Protein AF-A0A937SXM8-F1 (afdb_monomer_lite)

Structure (mmCIF, N/CA/C/O backbone):
data_AF-A0A937SXM8-F1
#
_entry.id   AF-A0A937SXM8-F1
#
loop_
_atom_site.group_PDB
_atom_site.id
_atom_site.type_symbol
_atom_site.label_atom_id
_atom_site.label_alt_id
_atom_site.label_comp_id
_atom_site.label_asym_id
_atom_site.label_entity_id
_atom_site.label_seq_id
_atom_site.pdbx_PDB_ins_code
_atom_site.Cartn_x
_atom_site.Cartn_y
_atom_site.Cartn_z
_atom_site.occupancy
_atom_site.B_iso_or_equiv
_atom_site.auth_seq_id
_atom_site.auth_comp_id
_atom_site.auth_asym_id
_atom_site.auth_atom_id
_atom_site.pdbx_PDB_model_num
ATOM 1 N N . MET A 1 1 ? 7.998 15.686 -16.021 1.00 84.12 1 MET A N 1
ATOM 2 C CA . MET A 1 1 ? 6.986 15.269 -15.029 1.00 84.12 1 MET A CA 1
ATOM 3 C C . MET A 1 1 ? 7.685 14.968 -13.714 1.00 84.12 1 MET A C 1
ATOM 5 O O . MET A 1 1 ? 8.787 14.431 -13.765 1.00 84.12 1 MET A O 1
ATOM 9 N N . ASP A 1 2 ? 7.098 15.330 -12.577 1.00 87.56 2 ASP A N 1
ATOM 10 C CA . ASP A 1 2 ? 7.582 14.930 -11.247 1.00 87.56 2 ASP A CA 1
ATOM 11 C C . ASP A 1 2 ? 6.622 13.916 -10.599 1.00 87.56 2 ASP A C 1
ATOM 13 O O . ASP A 1 2 ? 5.558 13.620 -11.146 1.00 87.56 2 ASP A O 1
ATOM 17 N N . TRP A 1 3 ? 7.042 13.342 -9.470 1.00 88.56 3 TRP A N 1
ATOM 18 C CA . TRP A 1 3 ? 6.321 12.278 -8.764 1.00 88.56 3 TRP A CA 1
ATOM 19 C C . TRP A 1 3 ? 4.944 12.725 -8.257 1.00 88.56 3 TRP A C 1
ATOM 21 O O . TRP A 1 3 ? 3.963 12.008 -8.426 1.00 88.56 3 TRP A O 1
ATOM 31 N N . GLU A 1 4 ? 4.848 13.932 -7.701 1.00 85.56 4 GLU A N 1
ATOM 32 C CA . GLU A 1 4 ? 3.587 14.468 -7.173 1.00 85.56 4 GLU A CA 1
ATOM 33 C C . GLU A 1 4 ? 2.558 14.689 -8.290 1.00 85.56 4 GLU A C 1
ATOM 35 O O . GLU A 1 4 ? 1.386 14.331 -8.156 1.00 85.56 4 GLU A O 1
ATOM 40 N N . ASN A 1 5 ? 2.999 15.224 -9.431 1.00 85.38 5 ASN A N 1
ATOM 41 C CA . ASN A 1 5 ? 2.144 15.399 -10.600 1.00 85.38 5 ASN A CA 1
ATOM 42 C C . ASN A 1 5 ? 1.745 14.058 -11.232 1.00 85.38 5 ASN A C 1
ATOM 44 O O . ASN A 1 5 ? 0.637 13.952 -11.752 1.00 85.38 5 ASN A O 1
ATOM 48 N N . TYR A 1 6 ? 2.613 13.041 -11.183 1.00 85.62 6 TYR A N 1
ATOM 49 C CA . TYR A 1 6 ? 2.287 11.684 -11.639 1.00 85.62 6 TYR A CA 1
ATOM 50 C C . TYR A 1 6 ? 1.175 11.049 -10.791 1.00 85.62 6 TYR A C 1
ATOM 52 O O . TYR A 1 6 ? 0.227 10.495 -11.342 1.00 85.62 6 TYR A O 1
ATOM 60 N N . LEU A 1 7 ? 1.253 11.187 -9.463 1.00 83.31 7 LEU A N 1
ATOM 61 C CA . LEU A 1 7 ? 0.261 10.640 -8.532 1.00 83.31 7 LEU A CA 1
ATOM 62 C C . LEU A 1 7 ? -1.044 11.444 -8.468 1.00 83.31 7 LEU A C 1
ATOM 64 O O . LEU A 1 7 ? -1.992 11.024 -7.806 1.00 83.31 7 LEU A O 1
ATOM 68 N N . THR A 1 8 ? -1.117 12.604 -9.124 1.00 79.62 8 THR A N 1
ATOM 69 C CA . THR A 1 8 ? -2.333 13.421 -9.131 1.00 79.62 8 THR A CA 1
ATOM 70 C C . THR A 1 8 ? -3.383 12.775 -10.046 1.00 79.62 8 THR A C 1
ATOM 72 O O . THR A 1 8 ? -3.175 12.694 -11.260 1.00 79.62 8 THR A O 1
ATOM 75 N N . PRO A 1 9 ? -4.538 12.330 -9.521 1.00 68.69 9 PRO A N 1
ATOM 76 C CA . PRO A 1 9 ? -5.530 11.631 -10.328 1.00 68.69 9 PRO A CA 1
ATOM 77 C C . PRO A 1 9 ? -6.158 12.555 -11.374 1.00 68.69 9 PRO A C 1
ATOM 79 O O . PRO A 1 9 ? -6.758 13.584 -11.064 1.00 68.69 9 PRO A O 1
ATOM 82 N N . ILE A 1 10 ? -6.078 12.153 -12.643 1.00 56.91 10 ILE A N 1
ATOM 83 C CA . ILE A 1 10 ? -6.637 12.913 -13.764 1.00 56.91 10 ILE A CA 1
ATOM 84 C C . ILE A 1 10 ? -8.068 12.428 -14.054 1.00 56.91 10 ILE A C 1
ATOM 86 O O . ILE A 1 10 ? -8.290 11.414 -14.716 1.00 56.91 10 ILE A O 1
ATOM 90 N N . GLY A 1 11 ? -9.061 13.183 -13.577 1.00 52.72 11 GLY A N 1
ATOM 91 C CA . GLY A 1 11 ? -10.378 13.303 -14.222 1.00 52.72 11 GLY A CA 1
ATOM 92 C C . GLY A 1 11 ? -11.313 12.083 -14.252 1.00 52.72 11 GLY A C 1
ATOM 93 O O . GLY A 1 11 ? -12.202 12.051 -15.100 1.00 52.72 11 GLY A O 1
ATOM 94 N N . LYS A 1 12 ? -11.170 11.085 -13.366 1.00 57.28 12 LYS A N 1
ATOM 95 C CA . LYS A 1 12 ? -12.056 9.893 -13.345 1.00 57.28 12 LYS A CA 1
ATOM 96 C C . LYS A 1 12 ? -12.538 9.453 -11.959 1.00 57.28 12 LYS A C 1
ATOM 98 O O . LYS A 1 12 ? -12.961 8.310 -11.803 1.00 57.28 12 LYS A O 1
ATOM 103 N N . PHE A 1 13 ? -12.533 10.358 -10.979 1.00 61.31 13 PHE A N 1
ATOM 104 C CA . PHE A 1 13 ? -12.939 10.078 -9.594 1.00 61.31 13 PHE A CA 1
ATOM 105 C C . PHE A 1 13 ? -14.253 9.275 -9.512 1.00 61.31 13 PHE A C 1
ATOM 107 O O . PHE A 1 13 ? -14.316 8.214 -8.896 1.00 61.31 13 PHE A O 1
ATOM 114 N N . GLU A 1 14 ? -15.312 9.754 -10.171 1.00 57.88 14 GLU A N 1
ATOM 115 C CA . GLU A 1 14 ? -16.652 9.153 -10.067 1.00 57.88 14 GLU A CA 1
ATOM 116 C C . GLU A 1 14 ? -16.773 7.815 -10.792 1.00 57.88 14 GLU A C 1
ATOM 118 O O . GLU A 1 14 ? -17.426 6.904 -10.283 1.00 57.88 14 GLU A O 1
ATOM 123 N N . ALA A 1 15 ? -16.106 7.665 -11.937 1.00 60.44 15 ALA A N 1
ATOM 124 C CA . ALA A 1 15 ? -16.103 6.415 -12.690 1.00 60.44 15 ALA A CA 1
ATOM 125 C C . ALA A 1 15 ? -15.340 5.314 -11.937 1.00 60.44 15 ALA A C 1
ATOM 127 O O . ALA A 1 15 ? -15.858 4.214 -11.773 1.00 60.44 15 ALA A O 1
ATOM 128 N N . CYS A 1 16 ? -14.144 5.612 -11.418 1.00 61.62 16 CYS A N 1
ATOM 129 C CA . CYS A 1 16 ? -13.368 4.644 -10.640 1.00 61.62 16 CYS A CA 1
ATOM 130 C C . CYS A 1 16 ? -14.085 4.250 -9.346 1.00 61.62 16 CYS A C 1
ATOM 132 O O . CYS A 1 16 ? -14.141 3.075 -8.997 1.00 61.62 16 CYS A O 1
ATOM 134 N N . ARG A 1 17 ? -14.692 5.212 -8.650 1.00 65.75 17 ARG A N 1
ATOM 135 C CA . ARG A 1 17 ? -15.403 4.939 -7.403 1.00 65.75 17 ARG A CA 1
ATOM 136 C C . ARG A 1 17 ? -16.666 4.099 -7.609 1.00 65.75 17 ARG A C 1
ATOM 138 O O . ARG A 1 17 ? -16.845 3.088 -6.936 1.00 65.75 17 ARG A O 1
ATOM 145 N N . SER A 1 18 ? -17.540 4.494 -8.535 1.00 63.44 18 SER A N 1
ATOM 146 C CA . SER A 1 18 ? -18.814 3.795 -8.769 1.00 63.44 18 SER A CA 1
ATOM 147 C C . SER A 1 18 ? -18.625 2.365 -9.282 1.00 63.44 18 SER A C 1
ATOM 149 O O . SER A 1 18 ? -19.341 1.468 -8.841 1.00 63.44 18 SER A O 1
ATOM 151 N N . ASN A 1 19 ? -17.621 2.138 -10.132 1.00 62.53 19 ASN A N 1
ATOM 152 C CA . ASN A 1 19 ? -17.336 0.818 -10.695 1.00 62.53 19 ASN A CA 1
ATOM 153 C C . ASN A 1 19 ? -16.730 -0.160 -9.680 1.00 62.53 19 ASN A C 1
ATOM 155 O O . ASN A 1 19 ? -16.867 -1.367 -9.853 1.00 62.53 19 ASN A O 1
ATOM 159 N N . CYS A 1 20 ? -16.077 0.345 -8.632 1.00 67.19 20 CYS A N 1
ATOM 160 C CA . CYS A 1 20 ? -15.347 -0.484 -7.674 1.00 67.19 20 CYS A CA 1
ATOM 161 C C . CYS A 1 20 ? -16.084 -0.678 -6.342 1.00 67.19 20 CYS A C 1
ATOM 163 O O . CYS A 1 20 ? -15.793 -1.621 -5.611 1.00 67.19 20 CYS A O 1
ATOM 165 N N . LEU A 1 21 ? -17.053 0.178 -6.004 1.00 68.69 21 LEU A N 1
ATOM 166 C CA . LEU A 1 21 ? -17.704 0.149 -4.692 1.00 68.69 21 LEU A CA 1
ATOM 167 C C . LEU A 1 21 ? -18.349 -1.210 -4.356 1.00 68.69 21 LEU A C 1
ATOM 169 O O . LEU A 1 21 ? -18.262 -1.668 -3.219 1.00 68.69 21 LEU A O 1
ATOM 173 N N . GLY A 1 22 ? -19.000 -1.853 -5.330 1.00 70.50 22 GLY A N 1
ATOM 174 C CA . GLY A 1 22 ? -19.601 -3.177 -5.132 1.00 70.50 22 GLY A CA 1
ATOM 175 C C . GLY A 1 22 ? -18.555 -4.271 -4.908 1.00 70.50 22 GLY A C 1
ATOM 176 O O . GLY A 1 22 ? -18.750 -5.148 -4.070 1.00 70.50 22 GLY A O 1
ATOM 177 N N . SER A 1 23 ? -17.429 -4.176 -5.612 1.00 77.06 23 SER A N 1
ATOM 178 C CA . SER A 1 23 ? -16.315 -5.124 -5.560 1.00 77.06 23 SER A CA 1
ATOM 179 C C . SER A 1 23 ? -15.635 -5.152 -4.193 1.00 77.06 23 SER A C 1
ATOM 181 O O . SER A 1 23 ? -15.278 -6.220 -3.713 1.00 77.06 23 SER A O 1
ATOM 183 N N . PHE A 1 24 ? -15.518 -3.994 -3.540 1.00 83.00 24 PHE A N 1
ATOM 184 C CA . PHE A 1 24 ? -14.852 -3.841 -2.241 1.00 83.00 24 PHE A CA 1
ATOM 185 C C . PHE A 1 24 ? -15.782 -3.995 -1.024 1.00 83.00 24 PHE A C 1
ATOM 187 O O . PHE A 1 24 ? -15.352 -3.882 0.128 1.00 83.00 24 PHE A O 1
ATOM 194 N N . PHE A 1 25 ? -17.073 -4.264 -1.250 1.00 83.81 25 PHE A N 1
ATOM 195 C CA . PHE A 1 25 ? -18.039 -4.467 -0.169 1.00 83.81 25 PHE A CA 1
ATOM 196 C C . PHE A 1 25 ? -17.663 -5.606 0.801 1.00 83.81 25 PHE A C 1
ATOM 198 O O . PHE A 1 25 ? -17.840 -5.414 2.009 1.00 83.81 25 PHE A O 1
ATOM 205 N N . PRO A 1 26 ? -17.135 -6.766 0.347 1.00 87.06 26 PRO A N 1
ATOM 206 C CA . PRO A 1 26 ? -16.677 -7.812 1.255 1.00 87.06 26 PRO A CA 1
ATOM 207 C C . PRO A 1 26 ? -15.620 -7.298 2.232 1.00 87.06 26 PRO A C 1
ATOM 209 O O . PRO A 1 26 ? -15.825 -7.427 3.436 1.00 87.06 26 PRO A O 1
ATOM 212 N N . GLN A 1 27 ? -14.565 -6.634 1.743 1.00 89.56 27 GLN A N 1
ATOM 213 C CA . GLN A 1 27 ? -13.478 -6.067 2.552 1.00 89.56 27 GLN A CA 1
ATOM 214 C C . GLN A 1 27 ? -14.023 -5.060 3.565 1.00 89.56 27 GLN A C 1
ATOM 216 O O . GLN A 1 27 ? -13.729 -5.170 4.756 1.00 89.56 27 GLN A O 1
ATOM 221 N N . ARG A 1 28 ? -14.918 -4.164 3.123 1.00 91.12 28 ARG A N 1
ATOM 222 C CA . ARG A 1 28 ? -15.608 -3.216 4.008 1.00 91.12 28 ARG A CA 1
ATOM 223 C C . ARG A 1 28 ? -16.314 -3.903 5.163 1.00 91.12 28 ARG A C 1
ATOM 225 O O . ARG A 1 28 ? -16.173 -3.490 6.311 1.00 91.12 28 ARG A O 1
ATOM 232 N N . LYS A 1 29 ? -17.056 -4.971 4.872 1.00 89.88 29 LYS A N 1
ATOM 233 C CA . LYS A 1 29 ? -17.768 -5.748 5.888 1.00 89.88 29 LYS A CA 1
ATOM 234 C C . LYS A 1 29 ? -16.806 -6.424 6.869 1.00 89.88 29 LYS A C 1
ATOM 236 O O . LYS A 1 29 ? -17.111 -6.491 8.055 1.00 89.88 29 LYS A O 1
ATOM 241 N N . LYS A 1 30 ? -15.653 -6.922 6.409 1.00 92.56 30 LYS A N 1
ATOM 242 C CA . LYS A 1 30 ? -14.656 -7.531 7.307 1.00 92.56 30 LYS A CA 1
ATOM 243 C C . LYS A 1 30 ? -14.036 -6.498 8.239 1.00 92.56 30 LYS A C 1
ATOM 245 O O . LYS A 1 30 ? -13.941 -6.758 9.432 1.00 92.56 30 LYS A O 1
ATOM 250 N N . ILE A 1 31 ? -13.659 -5.338 7.699 1.00 95.00 31 ILE A N 1
ATOM 251 C CA . ILE A 1 31 ? -13.100 -4.232 8.483 1.00 95.00 31 ILE A CA 1
ATOM 252 C C . ILE A 1 31 ? -14.130 -3.747 9.507 1.00 95.00 31 ILE A C 1
ATOM 254 O O . ILE A 1 31 ? -13.780 -3.558 10.667 1.00 95.00 31 ILE A O 1
ATOM 258 N N . HIS A 1 32 ? -15.401 -3.624 9.114 1.00 92.12 32 HIS A N 1
ATOM 259 C CA . HIS A 1 32 ? -16.500 -3.302 10.027 1.00 92.12 32 HIS A CA 1
ATOM 260 C C . HIS A 1 32 ? -16.613 -4.320 11.170 1.00 92.12 32 HIS A C 1
ATOM 262 O O . HIS A 1 32 ? -16.581 -3.940 12.334 1.00 92.12 32 HIS A O 1
ATOM 268 N N . ASN A 1 33 ? -16.678 -5.616 10.855 1.00 92.75 33 ASN A N 1
ATOM 269 C CA . ASN A 1 33 ? -16.778 -6.662 11.875 1.00 92.75 33 ASN A CA 1
ATOM 270 C C . ASN A 1 33 ? -15.577 -6.647 12.830 1.00 92.75 33 ASN A C 1
ATOM 272 O O . ASN A 1 33 ? -15.743 -6.778 14.039 1.00 92.75 33 ASN A O 1
ATOM 276 N N . LEU A 1 34 ? -14.366 -6.480 12.292 1.00 94.38 34 LEU A N 1
ATOM 277 C CA . LEU A 1 34 ? -13.155 -6.379 13.099 1.00 94.38 34 LEU A CA 1
ATOM 278 C C . LEU A 1 34 ? -13.212 -5.156 14.022 1.00 94.38 34 LEU A C 1
ATOM 280 O O . LEU A 1 34 ? -12.878 -5.251 15.199 1.00 94.38 34 LEU A O 1
ATOM 284 N N . PHE A 1 35 ? -13.685 -4.023 13.505 1.00 94.00 35 PHE A N 1
ATOM 285 C CA . PHE A 1 35 ? -13.887 -2.807 14.278 1.00 94.00 35 PHE A CA 1
ATOM 286 C C . PHE A 1 35 ? -14.902 -3.001 15.414 1.00 94.00 35 PHE A C 1
ATOM 288 O O . PHE A 1 35 ? -14.639 -2.567 16.531 1.00 94.00 35 PHE A O 1
ATOM 295 N N . GLU A 1 36 ? -16.022 -3.692 15.175 1.00 93.19 36 GLU A N 1
ATOM 296 C CA . GLU A 1 36 ? -17.001 -4.002 16.228 1.00 93.19 36 GLU A CA 1
ATOM 297 C C . GLU A 1 36 ? -16.405 -4.894 17.328 1.00 93.19 36 GLU A C 1
ATOM 299 O O . GLU A 1 36 ? -16.623 -4.639 18.513 1.00 93.19 36 GLU A O 1
ATOM 304 N N . ILE A 1 37 ? -15.625 -5.911 16.947 1.00 93.38 37 ILE A N 1
ATOM 305 C CA . ILE A 1 37 ? -14.999 -6.855 17.886 1.00 93.38 37 ILE A CA 1
ATOM 306 C C . ILE A 1 37 ? -13.948 -6.157 18.751 1.00 93.38 37 ILE A C 1
ATOM 308 O O . ILE A 1 37 ? -13.930 -6.338 19.968 1.00 93.38 37 ILE A O 1
ATOM 312 N N . LEU A 1 38 ? -13.075 -5.362 18.130 1.00 94.31 38 LEU A N 1
ATOM 313 C CA . LEU A 1 38 ? -11.943 -4.734 18.811 1.00 94.31 38 LEU A CA 1
ATOM 314 C C . LEU A 1 38 ? -12.317 -3.428 19.518 1.00 94.31 38 LEU A C 1
ATOM 316 O O . LEU A 1 38 ? -11.654 -3.049 20.479 1.00 94.31 38 LEU A O 1
ATOM 320 N N . SER A 1 39 ? -13.361 -2.737 19.048 1.00 92.50 39 SER A N 1
ATOM 321 C CA . SER A 1 39 ? -13.762 -1.405 19.522 1.00 92.50 39 SER A CA 1
ATOM 322 C C . SER A 1 39 ? -12.576 -0.422 19.650 1.00 92.50 39 SER A C 1
ATOM 324 O O . SER A 1 39 ? -12.374 0.158 20.724 1.00 92.50 39 SER A O 1
ATOM 326 N N . PRO A 1 40 ? -11.761 -0.245 18.589 1.00 95.00 40 PRO A N 1
ATOM 327 C CA . PRO A 1 40 ? -10.528 0.533 18.664 1.00 95.00 40 PRO A CA 1
ATOM 328 C C . PRO A 1 40 ? -10.822 2.023 18.868 1.00 95.00 40 PRO A C 1
ATOM 330 O O . PRO A 1 40 ? -11.808 2.558 18.353 1.00 95.00 40 PRO A O 1
ATOM 333 N N . ARG A 1 41 ? -9.942 2.717 19.596 1.00 88.75 41 ARG A N 1
ATOM 334 C CA . ARG A 1 41 ? -10.037 4.168 19.825 1.00 88.75 41 ARG A CA 1
ATOM 335 C C . ARG A 1 41 ? -9.273 4.969 18.783 1.00 88.75 41 ARG A C 1
ATOM 337 O O . ARG A 1 41 ? -9.598 6.134 18.568 1.00 88.75 41 ARG A O 1
ATOM 344 N N . SER A 1 42 ? -8.284 4.365 18.137 1.00 93.69 42 SER A N 1
ATOM 345 C CA . SER A 1 42 ? -7.509 4.966 17.053 1.00 93.69 42 SER A CA 1
ATOM 346 C C . SER A 1 42 ? -7.428 4.029 15.848 1.00 93.69 42 SER A C 1
ATOM 348 O O . SER A 1 42 ? -7.176 2.830 15.983 1.00 93.69 42 SER A O 1
ATOM 350 N N . VAL A 1 43 ? -7.658 4.582 14.654 1.00 97.06 43 VAL A N 1
ATOM 351 C CA . VAL A 1 43 ? -7.667 3.842 13.389 1.00 97.06 43 VAL A CA 1
ATOM 352 C C . VAL A 1 43 ? -6.793 4.542 12.353 1.00 97.06 43 VAL A C 1
ATOM 354 O O . VAL A 1 43 ? -6.978 5.726 12.071 1.00 97.06 43 VAL A O 1
ATOM 357 N N . LEU A 1 44 ? -5.875 3.800 11.739 1.00 97.44 44 LEU A N 1
ATOM 358 C CA . LEU A 1 44 ? -5.050 4.255 10.617 1.00 97.44 44 LEU A CA 1
ATOM 359 C C . LEU A 1 44 ? -5.427 3.473 9.357 1.00 97.44 44 LEU A C 1
ATOM 361 O O . LEU A 1 44 ? -5.323 2.251 9.328 1.00 97.44 44 LEU A O 1
ATOM 365 N N . CYS A 1 45 ? -5.855 4.163 8.304 1.00 97.25 45 CYS A N 1
ATOM 366 C CA . CYS A 1 45 ? -6.204 3.551 7.022 1.00 97.25 45 CYS A CA 1
ATOM 367 C C . CYS A 1 45 ? -5.101 3.833 6.004 1.00 9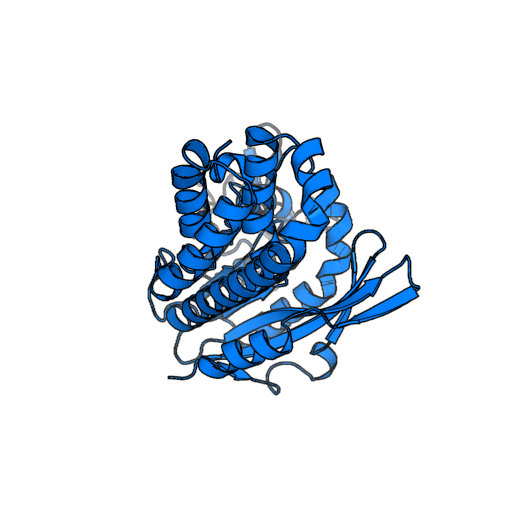7.25 45 CYS A C 1
ATOM 369 O O . CYS A 1 45 ? -5.022 4.942 5.474 1.00 97.25 45 CYS A O 1
ATOM 371 N N . MET A 1 46 ? -4.246 2.845 5.746 1.00 96.12 46 MET A N 1
ATOM 372 C CA . MET A 1 46 ? -3.171 2.940 4.764 1.00 96.12 46 MET A CA 1
ATOM 373 C C . MET A 1 46 ? -3.671 2.532 3.375 1.00 96.12 46 MET A C 1
ATOM 375 O O . MET A 1 46 ? -4.132 1.406 3.189 1.00 96.12 46 MET A O 1
ATOM 379 N N . GLY A 1 47 ? -3.555 3.437 2.400 1.00 91.38 47 GLY A N 1
ATOM 380 C CA . GLY A 1 47 ? -4.157 3.252 1.075 1.00 91.38 47 GLY A CA 1
ATOM 381 C C . GLY A 1 47 ? -5.654 3.553 1.092 1.00 91.38 47 GLY A C 1
ATOM 382 O O . GLY A 1 47 ? -6.456 2.798 0.554 1.00 91.38 47 GLY A O 1
ATOM 383 N N . SER A 1 48 ? -6.037 4.630 1.782 1.00 89.19 48 SER A N 1
ATOM 384 C CA . SER A 1 48 ? -7.439 4.990 2.018 1.00 89.19 48 SER A CA 1
ATOM 385 C C . SER A 1 48 ? -8.217 5.326 0.739 1.00 89.19 48 SER A C 1
ATOM 387 O O . SER A 1 48 ? -9.427 5.089 0.689 1.00 89.19 48 SER A O 1
ATOM 389 N N . GLY A 1 49 ? -7.545 5.830 -0.299 1.00 87.88 49 GLY A N 1
ATOM 390 C CA . GLY A 1 49 ? -8.076 6.047 -1.637 1.00 87.88 49 GLY A CA 1
ATOM 391 C C . GLY A 1 49 ? -9.477 6.647 -1.648 1.00 87.88 49 GLY A C 1
ATOM 392 O O . GLY A 1 49 ? -9.796 7.609 -0.954 1.00 87.88 49 GLY A O 1
ATOM 393 N N . TYR A 1 50 ? -10.360 6.041 -2.438 1.00 84.94 50 TYR A N 1
ATOM 394 C CA . TYR A 1 50 ? -11.753 6.475 -2.565 1.00 84.94 50 TYR A CA 1
ATOM 395 C C . TYR A 1 50 ? -12.670 5.991 -1.424 1.00 84.94 50 TYR A C 1
ATOM 397 O O . TYR A 1 50 ? -13.888 6.100 -1.556 1.00 84.94 50 TYR A O 1
ATOM 405 N N . LEU A 1 51 ? -12.116 5.431 -0.339 1.00 85.44 51 LEU A N 1
ATOM 406 C CA . LEU A 1 51 ? -12.837 4.895 0.828 1.00 85.44 51 LEU A CA 1
ATOM 407 C C . LEU A 1 51 ? -13.831 3.756 0.511 1.00 85.44 51 LEU A C 1
ATOM 409 O O . LEU A 1 51 ? -14.769 3.504 1.273 1.00 85.44 51 LEU A O 1
ATOM 413 N N . ASN A 1 52 ? -13.646 3.050 -0.612 1.00 83.50 52 ASN A N 1
ATOM 414 C CA . ASN A 1 52 ? -14.579 2.014 -1.081 1.00 83.50 52 ASN A CA 1
ATOM 415 C C . ASN A 1 52 ? -14.708 0.844 -0.088 1.00 83.50 52 ASN A C 1
ATOM 417 O O . ASN A 1 52 ? -15.812 0.371 0.191 1.00 83.50 52 ASN A O 1
ATOM 421 N N . ASP A 1 53 ? -13.586 0.415 0.473 1.00 88.12 53 ASP A N 1
ATOM 422 C CA . ASP A 1 53 ? -13.447 -0.636 1.480 1.00 88.12 53 ASP A CA 1
ATOM 423 C C . ASP A 1 53 ? -13.392 -0.104 2.918 1.00 88.12 53 ASP A C 1
ATOM 425 O O . ASP A 1 53 ? -13.518 -0.888 3.849 1.00 88.12 53 ASP A O 1
ATOM 429 N N . ILE A 1 54 ? -13.261 1.205 3.140 1.00 91.00 54 ILE A N 1
ATOM 430 C CA . ILE A 1 54 ? -13.138 1.777 4.489 1.00 91.00 54 ILE A CA 1
ATOM 431 C C . ILE A 1 54 ? -14.517 2.142 5.067 1.00 91.00 54 ILE A C 1
ATOM 433 O O . ILE A 1 54 ? -15.147 3.078 4.560 1.00 91.00 54 ILE A O 1
ATOM 437 N N . PRO A 1 55 ? -14.999 1.477 6.140 1.00 89.25 55 PRO A N 1
ATOM 438 C CA . PRO A 1 55 ? -16.258 1.797 6.822 1.00 89.25 55 PRO A CA 1
ATOM 439 C C . PRO A 1 55 ? -16.129 3.051 7.705 1.00 89.25 55 PRO A C 1
ATOM 441 O O . PRO A 1 55 ? -16.313 3.020 8.920 1.00 89.25 55 PRO A O 1
ATOM 444 N N . ILE A 1 56 ? -15.780 4.177 7.082 1.00 84.81 56 ILE A N 1
ATOM 445 C CA . ILE A 1 56 ? -15.462 5.442 7.753 1.00 84.81 56 ILE A CA 1
ATOM 446 C C . ILE A 1 56 ? -16.601 5.942 8.658 1.00 84.81 56 ILE A C 1
ATOM 448 O O . ILE A 1 56 ? -16.353 6.497 9.725 1.00 84.81 56 ILE A O 1
ATOM 452 N N . GLU A 1 57 ? -17.852 5.699 8.272 1.00 77.06 57 GLU A N 1
ATOM 453 C CA . GLU A 1 57 ? -19.052 6.025 9.040 1.00 77.06 57 GLU A CA 1
ATOM 454 C C . GLU A 1 57 ? -19.087 5.342 10.408 1.00 77.06 57 GLU A C 1
ATOM 456 O O . GLU A 1 57 ? -19.532 5.952 11.383 1.00 77.06 57 GLU A O 1
ATOM 461 N N . ASP A 1 58 ? -18.595 4.108 10.500 1.00 80.31 58 ASP A N 1
ATOM 462 C CA . ASP A 1 58 ? -18.609 3.340 11.741 1.00 80.31 58 ASP A CA 1
ATOM 463 C C . ASP A 1 58 ? -17.531 3.846 12.694 1.00 80.31 58 ASP A C 1
ATOM 465 O O . ASP A 1 58 ? -17.789 4.018 13.888 1.00 80.31 58 ASP A O 1
ATOM 469 N N . PHE A 1 59 ? -16.362 4.190 12.150 1.00 84.31 59 PHE A N 1
ATOM 470 C CA . PHE A 1 59 ? -15.262 4.774 12.915 1.00 84.31 59 PHE A CA 1
ATOM 471 C C . PHE A 1 59 ? -15.673 6.120 13.522 1.00 84.31 59 PHE A C 1
ATOM 473 O O . PHE A 1 59 ? -15.489 6.355 14.718 1.00 84.31 59 PHE A O 1
ATOM 480 N N . LEU A 1 60 ? -16.302 6.979 12.711 1.00 75.00 60 LEU A N 1
ATOM 481 C CA . LEU A 1 60 ? -16.804 8.283 13.148 1.00 75.00 60 LEU A CA 1
ATOM 482 C C . LEU A 1 60 ? -17.900 8.139 14.208 1.00 75.00 60 LEU A C 1
ATOM 484 O O . LEU A 1 60 ? -17.879 8.837 15.219 1.00 75.00 60 LEU A O 1
ATOM 488 N N . LYS A 1 61 ? -18.848 7.213 14.009 1.00 70.38 61 LYS A N 1
ATOM 489 C CA . LYS A 1 61 ? -19.942 6.948 14.957 1.00 70.38 61 LYS A CA 1
ATOM 490 C C . LYS A 1 61 ? -19.437 6.490 16.327 1.00 70.38 61 LYS A C 1
ATOM 492 O O . LYS A 1 61 ? -20.084 6.766 17.335 1.00 70.38 61 LYS A O 1
ATOM 497 N N . ALA A 1 62 ? -18.321 5.774 16.365 1.00 71.25 62 ALA A N 1
ATOM 498 C CA . ALA A 1 62 ? -17.689 5.331 17.601 1.00 71.25 62 ALA A CA 1
ATOM 499 C C . ALA A 1 62 ? -16.809 6.406 18.263 1.00 71.25 62 ALA A C 1
ATOM 501 O O . ALA A 1 62 ? -16.372 6.212 19.396 1.00 71.25 62 ALA A O 1
ATOM 502 N N . GLY A 1 63 ? -16.552 7.530 17.584 1.00 68.00 63 GLY A N 1
ATOM 503 C CA . GLY A 1 63 ? -15.664 8.583 18.074 1.00 68.00 63 GLY A CA 1
ATOM 504 C C . GLY A 1 63 ? -14.185 8.193 18.056 1.00 68.00 63 GLY A C 1
ATOM 505 O O . GLY A 1 63 ? -13.427 8.678 18.893 1.00 68.00 63 GLY A O 1
ATOM 506 N N . ALA A 1 64 ? -13.779 7.305 17.144 1.00 79.25 64 ALA A N 1
ATOM 507 C CA . ALA A 1 64 ? -12.377 6.939 16.989 1.00 79.25 64 ALA A CA 1
ATOM 508 C C . ALA A 1 64 ? -11.562 8.096 16.382 1.00 79.25 64 ALA A C 1
ATOM 510 O O . ALA A 1 64 ? -12.042 8.822 15.509 1.00 79.25 64 ALA A O 1
ATOM 511 N N . SER A 1 65 ? -10.302 8.235 16.796 1.00 85.19 65 SER A N 1
ATOM 512 C CA . SER A 1 65 ? -9.317 9.074 16.107 1.00 85.19 65 SER A CA 1
ATOM 513 C C . SER A 1 65 ? -8.927 8.408 14.791 1.00 85.19 65 SER A C 1
ATOM 515 O O . SER A 1 65 ? -8.432 7.283 14.803 1.00 85.19 65 SER A O 1
ATOM 517 N N . ILE A 1 66 ? -9.143 9.080 13.659 1.00 88.75 66 ILE A N 1
ATOM 518 C CA . ILE A 1 66 ? -8.965 8.477 12.333 1.00 88.75 66 ILE A CA 1
ATOM 519 C C . ILE A 1 66 ? -7.845 9.179 11.573 1.00 88.75 66 ILE A C 1
ATOM 521 O O . ILE A 1 66 ? -7.838 10.403 11.448 1.00 88.75 66 ILE A O 1
ATOM 525 N N . TYR A 1 67 ? -6.951 8.384 11.000 1.00 94.12 67 TYR A N 1
ATOM 526 C CA . TYR A 1 67 ? -5.917 8.817 10.073 1.00 94.12 67 TYR A CA 1
ATOM 527 C C . TYR A 1 67 ? -6.159 8.150 8.716 1.00 94.12 67 TYR A C 1
ATOM 529 O O . TYR A 1 67 ? -6.229 6.925 8.623 1.00 94.12 67 TYR A O 1
ATOM 537 N N . LEU A 1 68 ? -6.299 8.948 7.663 1.00 94.31 68 LEU A N 1
ATOM 538 C CA . LEU A 1 68 ? -6.475 8.488 6.287 1.00 94.31 68 LEU A CA 1
ATOM 539 C C . LEU A 1 68 ? -5.191 8.786 5.522 1.00 94.31 68 LEU A C 1
ATOM 541 O O . LEU A 1 68 ? -4.893 9.950 5.264 1.00 94.31 68 LEU A O 1
ATOM 545 N N . VAL A 1 69 ? -4.430 7.741 5.201 1.00 94.56 69 VAL A N 1
ATOM 546 C CA . VAL A 1 69 ? -3.142 7.857 4.511 1.00 94.56 69 VAL A CA 1
ATOM 547 C C . VAL A 1 69 ? -3.306 7.456 3.060 1.00 94.56 69 VAL A C 1
ATOM 549 O O . VAL A 1 69 ? -3.889 6.407 2.762 1.00 94.56 69 VAL A O 1
ATOM 552 N N . ASP A 1 70 ? -2.790 8.283 2.166 1.00 91.06 70 ASP A N 1
ATOM 553 C CA . ASP A 1 70 ? -2.688 7.982 0.746 1.00 91.06 70 ASP A CA 1
ATOM 554 C C . ASP A 1 70 ? -1.518 8.763 0.148 1.00 91.06 70 ASP A C 1
ATOM 556 O O . ASP A 1 70 ? -1.303 9.917 0.511 1.00 91.06 70 ASP A O 1
ATOM 560 N N . TRP A 1 71 ? -0.769 8.165 -0.775 1.00 86.75 71 TRP A N 1
ATOM 561 C CA . TRP A 1 71 ? 0.280 8.903 -1.481 1.00 86.75 71 TRP A CA 1
ATOM 562 C C . TRP A 1 71 ? -0.297 9.813 -2.573 1.00 86.75 71 TRP A C 1
ATOM 564 O O . TRP A 1 71 ? 0.388 10.713 -3.055 1.00 86.75 71 TRP A O 1
ATOM 574 N N . ALA A 1 72 ? -1.545 9.583 -2.997 1.00 84.69 72 ALA A N 1
ATOM 575 C CA . ALA A 1 72 ? -2.201 10.358 -4.028 1.00 84.69 72 ALA A CA 1
ATOM 576 C C . ALA A 1 72 ? -2.928 11.546 -3.404 1.00 84.69 72 ALA A C 1
ATOM 578 O O . ALA A 1 72 ? -3.792 11.426 -2.529 1.00 84.69 72 ALA A O 1
ATOM 579 N N . LYS A 1 73 ? -2.578 12.727 -3.906 1.00 82.75 73 LYS A N 1
ATOM 580 C CA . LYS A 1 73 ? -3.023 13.996 -3.349 1.00 82.75 73 LYS A CA 1
ATOM 581 C C . LYS A 1 73 ? -4.546 14.121 -3.357 1.00 82.75 73 LYS A C 1
ATOM 583 O O . LYS A 1 73 ? -5.188 13.853 -4.371 1.00 82.75 73 LYS A O 1
ATOM 588 N N . ASN A 1 74 ? -5.113 14.599 -2.251 1.00 79.62 74 ASN A N 1
ATOM 589 C CA . ASN A 1 74 ? -6.532 14.905 -2.063 1.00 79.62 74 ASN A CA 1
ATOM 590 C C . ASN A 1 74 ? -7.554 13.769 -2.286 1.00 79.62 74 ASN A C 1
ATOM 592 O O . ASN A 1 74 ? -8.734 14.024 -2.049 1.00 79.62 74 ASN A O 1
ATOM 596 N N . ILE A 1 75 ? -7.185 12.534 -2.666 1.00 84.00 75 ILE A N 1
ATOM 597 C CA . ILE A 1 75 ? -8.184 11.490 -2.989 1.00 84.00 75 ILE A CA 1
ATOM 598 C C . ILE A 1 75 ? -9.090 11.199 -1.797 1.00 84.00 75 ILE A C 1
ATOM 600 O O . ILE A 1 75 ? -10.314 11.312 -1.898 1.00 84.00 75 ILE A O 1
ATOM 604 N N . SER A 1 76 ? -8.496 10.867 -0.655 1.00 85.75 76 SER A N 1
ATOM 605 C CA . SER A 1 76 ? -9.246 10.482 0.542 1.00 85.75 76 SER A CA 1
ATOM 606 C C . SER A 1 76 ? -10.052 11.645 1.102 1.00 85.75 76 SER A C 1
ATOM 608 O O . SER A 1 76 ? -11.145 11.444 1.627 1.00 85.75 76 SER A O 1
ATOM 610 N N . ARG A 1 77 ? -9.550 12.877 0.937 1.00 81.75 77 ARG A N 1
ATOM 611 C CA . ARG A 1 77 ? -10.256 14.105 1.316 1.00 81.75 77 ARG A CA 1
ATOM 612 C C . ARG A 1 77 ? -11.478 14.338 0.436 1.00 81.75 77 ARG A C 1
ATOM 614 O O . ARG A 1 77 ? -12.565 14.567 0.957 1.00 81.75 77 ARG A O 1
ATOM 621 N N . GLU A 1 78 ? -11.328 14.244 -0.881 1.00 78.31 78 GLU A N 1
ATOM 622 C CA . GLU A 1 78 ? -12.442 14.374 -1.822 1.00 78.31 78 GLU A CA 1
ATOM 623 C C . GLU A 1 78 ? -13.488 13.271 -1.625 1.00 78.31 78 GLU A C 1
ATOM 625 O O . GLU A 1 78 ? -14.689 13.552 -1.652 1.00 78.31 78 GLU A O 1
ATOM 630 N N . ALA A 1 79 ? -13.049 12.032 -1.383 1.00 78.88 79 ALA A N 1
ATOM 631 C CA . ALA A 1 79 ? -13.928 10.923 -1.036 1.00 78.88 79 ALA A CA 1
ATOM 632 C C . ALA A 1 79 ? -14.689 11.209 0.248 1.00 78.88 79 ALA A C 1
ATOM 634 O O . ALA A 1 79 ? -15.913 11.234 0.221 1.00 78.88 79 ALA A O 1
ATOM 635 N N . TYR A 1 80 ? -13.991 11.546 1.329 1.00 76.88 80 TYR A N 1
ATOM 636 C CA . TYR A 1 80 ? -14.619 11.908 2.592 1.00 76.88 80 TYR A CA 1
ATOM 637 C C . TYR A 1 80 ? -15.673 13.009 2.424 1.00 76.88 80 TYR A C 1
ATOM 639 O O . TYR A 1 80 ? -16.807 12.846 2.877 1.00 76.88 80 TYR A O 1
ATOM 647 N N . CYS A 1 81 ? -15.342 14.093 1.712 1.00 68.25 81 CYS A N 1
ATOM 648 C CA . CYS A 1 81 ? -16.306 15.146 1.419 1.00 68.25 81 CYS A CA 1
ATOM 649 C C . CYS A 1 81 ? -17.530 14.578 0.687 1.00 68.25 81 CYS A C 1
ATOM 651 O O . CYS A 1 81 ? -18.645 14.795 1.127 1.00 68.25 81 CYS A O 1
ATOM 653 N N . LYS A 1 82 ? -17.368 13.771 -0.364 1.00 66.81 82 LYS A N 1
ATOM 654 C CA . LYS A 1 82 ? -18.511 13.215 -1.114 1.00 66.81 82 LYS A CA 1
ATOM 655 C C . LYS A 1 82 ? -19.318 12.135 -0.362 1.00 66.81 82 LYS A C 1
ATOM 657 O O . LYS A 1 82 ? -20.517 11.993 -0.607 1.00 66.81 82 LYS A O 1
ATOM 662 N N . ASP A 1 83 ? -18.696 11.325 0.496 1.00 63.00 83 ASP A N 1
ATOM 663 C CA . ASP A 1 83 ? -19.363 10.252 1.257 1.00 63.00 83 ASP A CA 1
ATOM 664 C C . ASP A 1 83 ? -20.111 10.790 2.472 1.00 63.00 83 ASP A C 1
ATOM 666 O O . ASP A 1 83 ? -21.176 10.268 2.802 1.00 63.00 83 ASP A O 1
ATOM 670 N N . ILE A 1 84 ? -19.546 11.801 3.135 1.00 61.34 84 ILE A N 1
ATOM 671 C CA . ILE A 1 84 ? -19.945 12.217 4.483 1.00 61.34 84 ILE A CA 1
ATOM 672 C C . ILE A 1 84 ? -20.481 13.659 4.519 1.00 61.34 84 ILE A C 1
ATOM 674 O O . ILE A 1 84 ? -21.321 13.967 5.366 1.00 61.34 84 ILE A O 1
ATOM 678 N N . VAL A 1 85 ? -20.061 14.546 3.605 1.00 52.91 85 VAL A N 1
ATOM 679 C CA . VAL A 1 85 ? -20.396 15.986 3.617 1.00 52.91 85 VAL A CA 1
ATOM 680 C C . VAL A 1 85 ? -20.973 16.462 2.270 1.00 52.91 85 VAL A C 1
ATOM 682 O O . VAL A 1 85 ? -20.254 16.877 1.362 1.00 52.91 85 VAL A O 1
ATOM 685 N N . ALA A 1 86 ? -22.299 16.510 2.133 1.00 43.62 86 ALA A N 1
ATOM 686 C CA . ALA A 1 86 ? -22.917 17.122 0.956 1.00 43.62 86 ALA A CA 1
ATOM 687 C C . ALA A 1 86 ? -22.862 18.659 1.050 1.00 43.62 86 ALA A C 1
ATOM 689 O O . ALA A 1 86 ? -23.329 19.260 2.020 1.00 43.62 86 ALA A O 1
ATOM 690 N N . LYS A 1 87 ? -22.308 19.313 0.025 1.00 36.44 87 LYS A N 1
ATOM 691 C CA . LYS A 1 87 ? -22.324 20.775 -0.117 1.00 36.44 87 LYS A CA 1
ATOM 692 C C . LYS A 1 87 ? -23.539 21.183 -0.949 1.00 36.44 87 LYS A C 1
ATOM 694 O O . LYS A 1 87 ? -23.582 20.885 -2.138 1.00 36.44 87 LYS A O 1
ATOM 699 N N . GLU A 1 88 ? -24.489 21.886 -0.341 1.00 35.56 88 GLU A N 1
ATOM 700 C CA . GLU A 1 88 ? -25.570 22.577 -1.056 1.00 35.56 88 GLU A CA 1
ATOM 701 C C . GLU A 1 88 ? -25.394 24.094 -0.910 1.00 35.56 88 GLU A C 1
ATOM 703 O O . GLU A 1 88 ? -24.744 24.571 0.023 1.00 35.56 88 GLU A O 1
ATOM 708 N N . GLU A 1 89 ? -25.895 24.856 -1.884 1.00 34.81 89 GLU A N 1
ATOM 709 C CA . GLU A 1 89 ? -25.673 26.300 -2.017 1.00 34.81 89 GLU A CA 1
ATOM 710 C C . GLU A 1 89 ? -25.948 27.059 -0.705 1.00 34.81 89 GLU A C 1
ATOM 712 O O . GLU A 1 89 ? -27.092 27.261 -0.305 1.00 34.81 89 GLU A O 1
ATOM 717 N N . GLY A 1 90 ? -24.870 27.486 -0.036 1.00 39.47 90 GLY A N 1
ATOM 718 C CA . GLY A 1 90 ? -24.914 28.289 1.190 1.00 39.47 90 GLY A CA 1
ATOM 719 C C . GLY A 1 90 ? -24.465 27.593 2.483 1.00 39.47 90 GLY A C 1
ATOM 720 O O . GLY A 1 90 ? -24.382 28.275 3.500 1.00 39.47 90 GLY A O 1
ATOM 721 N N . GLY A 1 91 ? -24.121 26.295 2.481 1.00 38.44 91 GLY A N 1
ATOM 722 C CA . GLY A 1 91 ? -23.624 25.618 3.691 1.00 38.44 91 GLY A CA 1
ATOM 723 C C . GLY A 1 91 ? -23.101 24.187 3.495 1.00 38.44 91 GLY A C 1
ATOM 724 O O . GLY A 1 91 ? -23.289 23.568 2.450 1.00 38.44 91 GLY A O 1
ATOM 725 N N . TYR A 1 92 ? -22.420 23.659 4.519 1.00 36.53 92 TYR A N 1
ATOM 726 C CA . TYR A 1 92 ? -22.012 22.251 4.595 1.00 36.53 92 TYR A CA 1
ATOM 727 C C . TYR A 1 92 ? -23.096 21.453 5.327 1.00 36.53 92 TYR A C 1
ATOM 729 O O . TYR A 1 92 ? -23.420 21.768 6.471 1.00 36.53 92 TYR A O 1
ATOM 737 N N . ASN A 1 93 ? -23.643 20.414 4.697 1.00 39.59 93 ASN A N 1
ATOM 738 C CA . ASN A 1 93 ? -24.509 19.451 5.367 1.00 39.59 93 ASN A CA 1
ATOM 739 C C . ASN A 1 93 ? -23.718 18.152 5.586 1.00 39.59 93 ASN A C 1
ATOM 741 O O . ASN A 1 93 ? -23.280 17.523 4.624 1.00 39.59 93 ASN A O 1
ATOM 745 N N . CYS A 1 94 ? -23.543 17.719 6.840 1.00 40.44 94 CYS A N 1
ATOM 746 C CA . CYS A 1 94 ? -23.150 16.337 7.135 1.00 40.44 94 CYS A CA 1
ATOM 747 C C . CYS A 1 94 ? -24.263 15.413 6.627 1.00 40.44 94 CYS A C 1
ATOM 749 O O . CYS A 1 94 ? -25.295 15.234 7.274 1.00 40.44 94 CYS A O 1
ATOM 751 N N . CYS A 1 95 ? -24.074 14.856 5.441 1.00 38.56 95 CYS A N 1
ATOM 752 C CA . CYS A 1 95 ? -24.976 13.904 4.827 1.00 38.56 95 CYS A CA 1
ATOM 753 C C . CYS A 1 95 ? -24.144 12.685 4.465 1.00 38.56 95 CYS A C 1
ATOM 755 O O . CYS A 1 95 ? -23.450 12.688 3.453 1.00 38.56 95 CYS A O 1
ATOM 757 N N . ILE A 1 96 ? -24.248 11.630 5.277 1.00 40.69 96 ILE A N 1
ATOM 758 C CA . ILE A 1 96 ? -23.807 10.297 4.867 1.00 40.69 96 ILE A CA 1
ATOM 759 C C . ILE A 1 96 ? -24.636 9.942 3.626 1.00 40.69 96 ILE A C 1
ATOM 761 O O . ILE A 1 96 ? -25.837 9.673 3.724 1.00 40.69 96 ILE A O 1
ATOM 765 N N . SER A 1 97 ? -24.020 9.987 2.445 1.00 36.97 97 SER A N 1
ATOM 766 C CA . SER A 1 97 ? -24.706 10.026 1.144 1.00 36.97 97 SER A CA 1
ATOM 767 C C . SER A 1 97 ? -25.399 8.714 0.742 1.00 36.97 97 SER A C 1
ATOM 769 O O . SER A 1 97 ? -25.982 8.616 -0.335 1.00 36.97 97 SER A O 1
ATOM 771 N N . LYS A 1 98 ? -25.416 7.706 1.627 1.00 37.47 98 LYS A N 1
ATOM 772 C CA . LYS A 1 98 ? -26.070 6.401 1.416 1.00 37.47 98 LYS A CA 1
ATOM 773 C C . LYS A 1 98 ? -27.342 6.165 2.238 1.00 37.47 98 LYS A C 1
ATOM 775 O O . LYS A 1 98 ? -27.849 5.043 2.270 1.00 37.47 98 LYS A O 1
ATOM 780 N N . ALA A 1 99 ? -27.910 7.183 2.881 1.00 35.94 99 ALA A N 1
ATOM 781 C CA . ALA A 1 99 ? -29.247 7.051 3.455 1.00 35.94 99 ALA A CA 1
ATOM 782 C C . ALA A 1 99 ? -30.314 7.141 2.346 1.00 35.94 99 ALA A C 1
ATOM 784 O O . ALA A 1 99 ? -30.383 8.132 1.627 1.00 35.94 99 ALA A O 1
ATOM 785 N N . LYS A 1 100 ? -31.202 6.137 2.242 1.00 34.28 100 LYS A N 1
ATOM 786 C CA . LYS A 1 100 ? -32.378 6.152 1.335 1.00 34.28 100 LYS A CA 1
ATOM 787 C C . LYS A 1 100 ? -33.338 7.332 1.570 1.00 34.28 100 LYS A C 1
ATOM 789 O O . LYS A 1 100 ? -34.233 7.546 0.762 1.00 34.28 100 LYS A O 1
ATOM 794 N N . ASP A 1 101 ? -33.177 8.050 2.679 1.00 38.78 101 ASP A N 1
ATOM 795 C CA . ASP A 1 101 ? -33.971 9.215 3.061 1.00 38.78 101 ASP A CA 1
ATOM 796 C C . ASP A 1 101 ? -33.112 10.146 3.951 1.00 38.78 101 ASP A C 1
ATOM 798 O O . ASP A 1 101 ? -33.113 10.015 5.182 1.00 38.78 101 ASP A O 1
ATOM 802 N N . PRO A 1 102 ? -32.306 11.040 3.346 1.00 37.72 102 PRO A N 1
ATOM 803 C CA . PRO A 1 102 ? -31.388 11.928 4.069 1.00 37.72 102 PRO A CA 1
ATOM 804 C C . PRO A 1 102 ? -32.110 12.856 5.058 1.00 37.72 102 PRO A C 1
ATOM 806 O O . PRO A 1 102 ? -31.606 13.118 6.150 1.00 37.72 102 PRO A O 1
ATOM 809 N N . GLN A 1 103 ? -33.333 13.288 4.724 1.00 36.97 103 GLN A N 1
ATOM 810 C CA . GLN A 1 103 ? -34.157 14.151 5.575 1.00 36.97 103 GLN A CA 1
ATOM 811 C C . GLN A 1 103 ? -34.609 13.436 6.853 1.00 36.97 103 GLN A C 1
ATOM 813 O O . GLN A 1 103 ? -34.599 14.034 7.927 1.00 36.97 103 GLN A O 1
ATOM 818 N N . LYS A 1 104 ? -34.933 12.142 6.779 1.00 37.59 104 LYS A N 1
ATOM 819 C CA . LYS A 1 104 ? -35.295 11.329 7.951 1.00 37.59 104 LYS A CA 1
ATOM 820 C C . LYS A 1 104 ? -34.098 11.020 8.854 1.00 37.59 104 LYS A C 1
ATOM 822 O O . LYS A 1 104 ? -34.274 10.834 10.057 1.00 37.59 104 LYS A O 1
ATOM 827 N N . TYR A 1 105 ? -32.890 10.981 8.290 1.00 36.59 105 TYR A N 1
ATOM 828 C CA . TYR A 1 105 ? -31.655 10.835 9.058 1.00 36.59 105 TYR A CA 1
ATOM 829 C C . TYR A 1 105 ? -31.381 12.118 9.848 1.00 36.59 105 TYR A C 1
ATOM 831 O O . TYR A 1 105 ? -31.338 12.058 11.072 1.00 36.59 105 TYR A O 1
ATOM 839 N N . CYS A 1 106 ? -31.363 13.285 9.194 1.00 34.84 106 CYS A N 1
ATOM 840 C CA . CYS A 1 106 ? -31.191 14.573 9.873 1.00 34.84 106 CYS A CA 1
ATOM 841 C C . CYS A 1 106 ? -32.304 14.867 10.898 1.00 34.84 106 CYS A C 1
ATOM 843 O O . CYS A 1 106 ? -32.006 15.323 11.999 1.00 34.84 106 CYS A O 1
ATOM 845 N N . GLN A 1 107 ? -33.572 14.531 10.618 1.00 34.41 107 GLN A N 1
ATOM 846 C CA . GLN A 1 107 ? -34.688 14.719 11.564 1.00 34.41 107 GLN A CA 1
ATOM 847 C C . GLN A 1 107 ? -34.590 13.866 12.841 1.00 34.41 107 GLN A C 1
ATOM 849 O O . GLN A 1 107 ? -35.139 14.259 13.867 1.00 34.41 107 GLN A O 1
ATOM 854 N N . ASN A 1 108 ? -33.877 12.734 12.824 1.00 34.06 108 ASN A N 1
ATOM 855 C CA . ASN A 1 108 ? -33.613 11.955 14.042 1.00 34.06 108 ASN A CA 1
ATOM 856 C C . ASN A 1 108 ? -32.496 12.557 14.914 1.00 34.06 108 ASN A C 1
ATOM 858 O O . ASN A 1 108 ? -32.338 12.144 16.062 1.00 34.06 108 ASN A O 1
ATOM 862 N N . PHE A 1 109 ? -31.750 13.535 14.397 1.00 37.78 109 PHE A N 1
ATOM 863 C CA . PHE A 1 109 ? -30.697 14.250 15.120 1.00 37.78 109 PHE A CA 1
ATOM 864 C C . PHE A 1 109 ? -31.098 15.684 15.503 1.00 37.78 109 PHE A C 1
ATOM 866 O O . PHE A 1 109 ? -30.428 16.301 16.329 1.00 37.78 109 PHE A O 1
ATOM 873 N N . VAL A 1 110 ? -32.243 16.178 15.008 1.00 33.62 110 VAL A N 1
ATOM 874 C CA . VAL A 1 110 ? -32.931 17.362 15.545 1.00 33.62 110 VAL A CA 1
ATOM 875 C C . VAL A 1 110 ? -33.649 16.969 16.839 1.00 33.62 110 VAL A C 1
ATOM 877 O O . VAL A 1 110 ? -34.812 16.583 16.830 1.00 33.62 110 VAL A O 1
ATOM 880 N N . THR A 1 111 ? -32.904 16.978 17.945 1.00 34.31 111 THR A N 1
ATOM 881 C CA . THR A 1 111 ? -33.270 17.478 19.293 1.00 34.31 111 THR A CA 1
ATOM 882 C C . THR A 1 111 ? -34.698 17.316 19.862 1.00 34.31 111 THR A C 1
ATOM 884 O O . THR A 1 111 ? -35.023 17.998 20.830 1.00 34.31 111 THR A O 1
ATOM 887 N N . GLN A 1 112 ? -35.561 16.421 19.369 1.00 33.62 112 GLN A N 1
ATOM 888 C CA . GLN A 1 112 ? -36.934 16.269 19.890 1.00 33.62 112 GLN A CA 1
ATOM 889 C C . GLN A 1 112 ? -37.461 14.832 20.025 1.00 33.62 112 GLN A C 1
ATOM 891 O O . GLN A 1 112 ? -38.565 14.645 20.533 1.00 33.62 112 GLN A O 1
ATOM 896 N N . LYS A 1 113 ? -36.678 13.793 19.707 1.00 33.34 113 LYS A N 1
ATOM 897 C CA . LYS A 1 113 ? -36.985 12.412 20.138 1.00 33.34 113 LYS A CA 1
ATOM 898 C C . LYS A 1 113 ? -35.918 11.870 21.078 1.00 33.34 113 LYS A C 1
ATOM 900 O O . LYS A 1 113 ? -35.128 10.987 20.762 1.00 33.34 113 LYS A O 1
ATOM 905 N N . LEU A 1 114 ? -35.940 12.454 22.271 1.00 36.66 114 LEU A N 1
ATOM 906 C CA . LEU A 1 114 ? -35.476 11.860 23.516 1.00 36.66 114 LEU A CA 1
ATOM 907 C C . LEU A 1 114 ? -35.753 10.337 23.546 1.00 36.66 114 LEU A C 1
ATOM 909 O O . LEU A 1 114 ? -36.881 9.902 23.322 1.00 36.66 114 LEU A O 1
ATOM 913 N N . PHE A 1 115 ? -34.709 9.566 23.874 1.00 32.88 115 PHE A N 1
ATOM 914 C CA . PHE A 1 115 ? -34.705 8.133 24.203 1.00 32.88 115 PHE A CA 1
ATOM 915 C C . PHE A 1 115 ? -34.943 7.143 23.044 1.00 32.88 115 PHE A C 1
ATOM 917 O O . PHE A 1 115 ? -36.048 6.631 22.884 1.00 32.88 115 PHE A O 1
ATOM 924 N N . ARG A 1 116 ? -33.873 6.763 22.317 1.00 32.97 116 ARG A N 1
ATOM 925 C CA . ARG A 1 116 ? -33.425 5.344 22.229 1.00 32.97 116 ARG A CA 1
ATOM 926 C C . ARG A 1 116 ? -32.275 5.042 21.262 1.00 32.97 116 ARG A C 1
ATOM 928 O O . ARG A 1 116 ? -31.694 3.989 21.442 1.00 32.97 116 ARG A O 1
ATOM 935 N N . ASN A 1 117 ? -31.893 5.912 20.324 1.00 35.66 117 ASN A N 1
ATOM 936 C CA . ASN A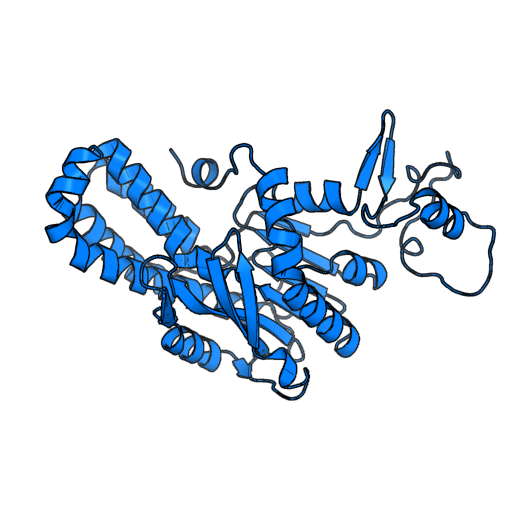 1 117 ? -30.750 5.652 19.427 1.00 35.66 117 ASN A CA 1
ATOM 937 C C . ASN A 1 117 ? -29.968 6.945 19.138 1.00 35.66 117 ASN A C 1
ATOM 939 O O . ASN A 1 117 ? -30.187 7.611 18.131 1.00 35.66 117 ASN A O 1
ATOM 943 N N . GLN A 1 118 ? -29.089 7.320 20.065 1.00 38.50 118 GLN A N 1
ATOM 944 C CA . GLN A 1 118 ? -28.043 8.329 19.863 1.00 38.50 118 GLN A CA 1
ATOM 945 C C . GLN A 1 118 ? -26.866 7.658 19.125 1.00 38.50 118 GLN A C 1
ATOM 947 O O . GLN A 1 118 ? -26.798 6.434 19.147 1.00 38.50 118 GLN A O 1
ATOM 952 N N . ASN A 1 119 ? -25.989 8.406 18.437 1.00 43.66 119 ASN A N 1
ATOM 953 C CA . ASN A 1 119 ? -24.516 8.207 18.483 1.00 43.66 119 ASN A CA 1
ATOM 954 C C . ASN A 1 119 ? -23.735 8.771 17.282 1.00 43.66 119 ASN A C 1
ATOM 956 O O . ASN A 1 119 ? -22.550 9.001 17.443 1.00 43.66 119 ASN A O 1
ATOM 960 N N . VAL A 1 120 ? -24.333 9.082 16.124 1.00 39.53 120 VAL A N 1
ATOM 961 C CA . VAL A 1 120 ? -23.524 9.628 15.003 1.00 39.53 120 VAL A CA 1
ATOM 962 C C . VAL A 1 120 ? -23.269 11.135 15.157 1.00 39.53 120 VAL A C 1
ATOM 964 O O . VAL A 1 120 ? -22.131 11.578 15.089 1.00 39.53 120 VAL A O 1
ATOM 967 N N . CYS A 1 121 ? -24.303 11.937 15.443 1.00 36.75 121 CYS A N 1
ATOM 968 C CA . CYS A 1 121 ? -24.148 13.395 15.598 1.00 36.75 121 CYS A CA 1
ATOM 969 C C . CYS A 1 121 ? -23.922 13.857 17.049 1.00 36.75 121 CYS A C 1
ATOM 971 O O . CYS A 1 121 ? -23.777 15.049 17.292 1.00 36.75 121 CYS A O 1
ATOM 973 N N . ALA A 1 122 ? -23.894 12.940 18.024 1.00 39.34 122 ALA A N 1
ATOM 974 C CA . ALA A 1 122 ? -23.699 13.291 19.438 1.00 39.34 122 ALA A CA 1
ATOM 975 C C . ALA A 1 122 ? -22.292 13.855 19.724 1.00 39.34 122 ALA A C 1
ATOM 977 O O . ALA A 1 122 ? -22.104 14.563 20.710 1.00 39.34 122 ALA A O 1
ATOM 978 N N . GLY A 1 123 ? -21.324 13.567 18.848 1.00 35.84 123 GLY A N 1
ATOM 979 C CA . GLY A 1 123 ? -19.976 14.126 18.892 1.00 35.84 123 GLY A CA 1
ATOM 980 C C . GLY A 1 123 ? -19.846 15.531 18.301 1.00 35.84 123 GLY A C 1
ATOM 981 O O . GLY A 1 123 ? -18.742 16.058 18.309 1.00 35.84 123 GLY A O 1
ATOM 982 N N . PHE A 1 124 ? -20.922 16.144 17.802 1.00 38.06 124 PHE A N 1
ATOM 983 C CA . PHE A 1 124 ? -20.859 17.459 17.174 1.00 38.06 124 PHE A CA 1
ATOM 984 C C . PHE A 1 124 ? -21.608 18.505 18.012 1.00 38.06 124 PHE A C 1
ATOM 986 O O . PHE A 1 124 ? -22.748 18.280 18.427 1.00 38.06 124 PHE A O 1
ATOM 993 N N . LYS A 1 125 ? -20.995 19.666 18.274 1.00 37.84 125 LYS A N 1
ATOM 994 C CA . LYS A 1 125 ? -21.637 20.749 19.045 1.00 37.84 125 LYS A CA 1
ATOM 995 C C . LYS A 1 125 ? -22.485 21.632 18.143 1.00 37.84 125 LYS A C 1
ATOM 997 O O . LYS A 1 125 ? -21.975 22.162 17.169 1.00 37.84 125 LYS A O 1
ATOM 1002 N N . ALA A 1 126 ? -23.749 21.840 18.505 1.00 42.03 126 ALA A N 1
ATOM 1003 C CA . ALA A 1 126 ? -24.598 22.817 17.833 1.00 42.03 126 ALA A CA 1
ATOM 1004 C C . ALA A 1 126 ? -24.099 24.258 18.091 1.00 42.03 126 ALA A C 1
ATOM 1006 O O . ALA A 1 126 ? -23.916 24.657 19.241 1.00 42.03 126 ALA A O 1
ATOM 1007 N N . SER A 1 127 ? -23.932 25.043 17.030 1.00 38.34 127 SER A N 1
ATOM 1008 C CA . SER A 1 127 ? -23.713 26.484 17.040 1.00 38.34 127 SER A CA 1
ATOM 1009 C C . SER A 1 127 ? -24.968 27.170 17.565 1.00 38.34 127 SER A C 1
ATOM 1011 O O . SER A 1 127 ? -26.097 26.797 17.231 1.00 38.34 127 SER A O 1
ATOM 1013 N N . ALA A 1 128 ? -24.760 28.198 18.385 1.00 44.50 128 ALA A N 1
ATOM 1014 C CA . ALA A 1 128 ? -25.825 28.971 19.008 1.00 44.50 128 ALA A CA 1
ATOM 1015 C C . ALA A 1 128 ? -26.695 29.746 17.997 1.00 44.50 128 ALA A C 1
ATOM 1017 O O . ALA A 1 128 ? -27.781 30.195 18.358 1.00 44.50 128 ALA A O 1
ATOM 1018 N N . GLU A 1 129 ? -26.246 29.901 16.747 1.00 39.84 129 GLU A N 1
ATOM 1019 C CA . GLU A 1 129 ? -26.824 30.865 15.803 1.00 39.84 129 GLU A CA 1
ATOM 1020 C C . GLU A 1 129 ? -27.771 30.257 14.750 1.00 39.84 129 GLU A C 1
ATOM 1022 O O . GLU A 1 129 ? -28.537 31.003 14.143 1.00 39.84 129 GLU A O 1
ATOM 1027 N N . ALA A 1 130 ? -27.808 28.928 14.545 1.00 42.00 130 ALA A N 1
ATOM 1028 C CA . ALA A 1 130 ? -28.692 28.325 13.528 1.00 42.00 130 ALA A CA 1
ATOM 1029 C C . ALA A 1 130 ? -29.073 26.841 13.787 1.00 42.00 130 ALA A C 1
ATOM 1031 O O . ALA A 1 130 ? -28.600 25.941 13.097 1.00 42.00 130 ALA A O 1
ATOM 1032 N N . PRO A 1 131 ? -29.984 26.523 14.721 1.00 38.97 131 PRO A N 1
ATOM 1033 C CA . PRO A 1 131 ? -30.293 25.139 15.127 1.00 38.97 131 PRO A CA 1
ATOM 1034 C C . PRO A 1 131 ? -30.913 24.233 14.043 1.00 38.97 131 PRO A C 1
ATOM 1036 O O . PRO A 1 131 ? -31.030 23.027 14.247 1.00 38.97 131 PRO A O 1
ATOM 1039 N N . SER A 1 132 ? -31.372 24.801 12.923 1.00 36.34 132 SER A N 1
ATOM 1040 C CA . SER A 1 132 ? -32.173 24.121 11.893 1.00 36.34 132 SER A CA 1
ATOM 1041 C C . SER A 1 132 ? -31.390 23.661 10.660 1.00 36.34 132 SER A C 1
ATOM 1043 O O . SER A 1 132 ? -31.976 23.046 9.770 1.00 36.34 132 SER A O 1
ATOM 1045 N N . LEU A 1 133 ? -30.088 23.937 10.592 1.00 36.00 133 LEU A N 1
ATOM 1046 C CA . LEU A 1 133 ? -29.223 23.530 9.488 1.00 36.00 133 LEU A CA 1
ATOM 1047 C C . LEU A 1 133 ? -28.090 22.668 10.049 1.00 36.00 133 LEU A C 1
ATOM 1049 O O . LEU A 1 133 ? -27.472 23.022 11.051 1.00 36.00 133 LEU A O 1
ATOM 1053 N N . CYS A 1 134 ? -27.773 21.551 9.388 1.00 37.72 134 CYS A N 1
ATOM 1054 C CA . CYS A 1 134 ? -26.598 20.736 9.724 1.00 37.72 134 CYS A CA 1
ATOM 1055 C C . CYS A 1 134 ? -25.278 21.532 9.660 1.00 37.72 134 CYS A C 1
ATOM 1057 O O . CYS A 1 134 ? -24.275 21.075 10.199 1.00 37.72 134 CYS A O 1
ATOM 1059 N N . ALA A 1 135 ? -25.315 22.739 9.080 1.00 33.25 135 ALA A N 1
ATOM 1060 C CA . ALA A 1 135 ? -24.270 23.761 9.082 1.00 33.25 135 ALA A CA 1
ATOM 1061 C C . ALA A 1 135 ? -23.810 24.220 10.482 1.00 33.25 135 ALA A C 1
ATOM 1063 O O . ALA A 1 135 ? -22.848 24.974 10.589 1.00 33.25 135 ALA A O 1
ATOM 1064 N N . SER A 1 136 ? -24.483 23.780 11.544 1.00 28.70 136 SER A N 1
ATOM 1065 C CA . SER A 1 136 ? -24.246 24.246 12.908 1.00 28.70 136 SER A CA 1
ATOM 1066 C C . SER A 1 136 ? -23.465 23.268 13.773 1.00 28.70 136 SER A C 1
ATOM 1068 O O . SER A 1 136 ? -23.371 23.496 14.961 1.00 28.70 136 SER A O 1
ATOM 1070 N N . PHE A 1 137 ? -22.927 22.177 13.247 1.00 34.94 137 PHE A N 1
ATOM 1071 C CA . PHE A 1 137 ? -22.297 21.136 14.057 1.00 34.94 137 PHE A CA 1
ATOM 1072 C C . PHE A 1 137 ? -20.761 21.248 14.010 1.00 34.94 137 PHE A C 1
ATOM 1074 O O . PHE A 1 137 ? -20.144 20.851 13.028 1.00 34.94 137 PHE A O 1
ATOM 1081 N N . GLU A 1 138 ? -20.138 21.802 15.059 1.00 31.12 138 GLU A N 1
ATOM 1082 C CA . GLU A 1 138 ? -18.674 21.846 15.208 1.00 31.12 138 GLU A CA 1
ATOM 1083 C C . GLU A 1 138 ? -18.113 20.422 15.356 1.00 31.12 138 GLU A C 1
ATOM 1085 O O . GLU A 1 138 ? -18.562 19.650 16.211 1.00 31.12 138 GLU A O 1
ATOM 1090 N N . PHE A 1 139 ? -17.139 20.090 14.502 1.00 36.62 139 PHE A N 1
ATOM 1091 C CA . PHE A 1 139 ? -16.375 18.843 14.495 1.00 36.62 139 PHE A CA 1
ATOM 1092 C C . PHE A 1 139 ? -15.617 18.661 15.815 1.00 36.62 139 PHE A C 1
ATOM 1094 O O . PHE A 1 139 ? -14.840 19.536 16.187 1.00 36.62 139 PHE A O 1
ATOM 1101 N N . ASN A 1 140 ? -15.748 17.512 16.487 1.00 35.53 140 ASN A N 1
ATOM 1102 C CA . ASN A 1 140 ? -14.823 17.182 17.583 1.00 35.53 140 ASN A CA 1
ATOM 1103 C C . ASN A 1 140 ? -13.518 16.503 17.121 1.00 35.53 140 ASN A C 1
ATOM 1105 O O . ASN A 1 140 ? -12.616 16.372 17.942 1.00 35.53 140 ASN A O 1
ATOM 1109 N N . SER A 1 141 ? -13.379 16.148 15.836 1.00 50.84 141 SER A N 1
ATOM 1110 C CA . SER A 1 141 ? -12.096 15.886 15.155 1.00 50.84 141 SER A CA 1
ATOM 1111 C C . SER A 1 141 ? -12.361 15.453 13.708 1.00 50.84 141 SER A C 1
ATOM 1113 O O . SER A 1 141 ? -12.863 14.359 13.461 1.00 50.84 141 SER A O 1
ATOM 1115 N N . GLU A 1 142 ? -12.062 16.298 12.718 1.00 63.47 142 GLU A N 1
ATOM 1116 C CA . GLU A 1 142 ? -11.962 15.801 11.337 1.00 63.47 142 GLU A CA 1
ATOM 1117 C C . GLU A 1 142 ? -10.909 14.677 11.272 1.00 63.47 142 GLU A C 1
ATOM 1119 O O . GLU A 1 142 ? -9.922 14.743 12.015 1.00 63.47 142 GLU A O 1
ATOM 1124 N N . PRO A 1 143 ? -11.071 13.659 10.401 1.00 77.94 143 PRO A N 1
ATOM 1125 C CA . PRO A 1 143 ? -9.990 12.719 10.142 1.00 77.94 143 PRO A CA 1
ATOM 1126 C C . PRO A 1 143 ? -8.706 13.457 9.756 1.00 77.94 143 PRO A C 1
ATOM 1128 O O . PRO A 1 143 ? -8.730 14.434 9.002 1.00 77.94 143 PRO A O 1
ATOM 1131 N N . SER A 1 144 ? -7.571 12.959 10.230 1.00 85.69 144 SER A N 1
ATOM 1132 C CA . SER A 1 144 ? -6.263 13.432 9.791 1.00 85.69 144 SER A CA 1
ATOM 1133 C C . SER A 1 144 ? -5.977 12.865 8.404 1.00 85.69 144 SER A C 1
ATOM 1135 O O . SER A 1 144 ? -5.764 11.664 8.254 1.00 85.69 144 SER A O 1
ATOM 1137 N N . PHE A 1 145 ? -5.976 13.717 7.383 1.00 86.12 145 PHE A N 1
ATOM 1138 C CA . PHE A 1 145 ? -5.590 13.332 6.025 1.00 86.12 145 PHE A CA 1
ATOM 1139 C C . PHE A 1 145 ? -4.076 13.464 5.874 1.00 86.12 145 PHE A C 1
ATOM 1141 O O . PHE A 1 145 ? -3.548 14.572 5.981 1.00 86.12 145 PHE A O 1
ATOM 1148 N N . LEU A 1 146 ? -3.396 12.346 5.634 1.00 90.25 146 LEU A N 1
ATOM 1149 C CA . LEU A 1 146 ? -1.948 12.272 5.477 1.00 90.25 146 LEU A CA 1
ATOM 1150 C C . LEU A 1 146 ? -1.620 11.940 4.018 1.00 90.25 146 LEU A C 1
ATOM 1152 O O . LEU A 1 146 ? -1.866 10.825 3.561 1.00 90.25 146 LEU A O 1
ATOM 1156 N N . GLU A 1 147 ? -1.082 12.921 3.294 1.00 90.50 147 GLU A N 1
ATOM 1157 C CA . GLU A 1 147 ? -0.643 12.777 1.899 1.00 90.50 147 GLU A CA 1
ATOM 1158 C C . GLU A 1 147 ? 0.786 12.222 1.862 1.00 90.50 147 GLU A C 1
ATOM 1160 O O . GLU A 1 147 ? 1.738 12.921 1.520 1.00 90.50 147 GLU A O 1
ATOM 1165 N N . GLU A 1 148 ? 0.942 10.984 2.322 1.00 91.25 148 GLU A N 1
ATOM 1166 C CA . GLU A 1 148 ? 2.235 10.390 2.646 1.00 91.25 148 GLU A CA 1
ATOM 1167 C C . GLU A 1 148 ? 2.405 9.003 2.023 1.00 91.25 148 GLU A C 1
ATOM 1169 O O . GLU A 1 148 ? 1.455 8.267 1.747 1.00 91.25 148 GLU A O 1
ATOM 1174 N N . ASP A 1 149 ? 3.665 8.623 1.842 1.00 91.94 149 ASP A N 1
ATOM 1175 C CA . ASP A 1 149 ? 4.054 7.302 1.369 1.00 91.94 149 ASP A CA 1
ATOM 1176 C C . ASP A 1 149 ? 3.833 6.237 2.460 1.00 91.94 149 ASP A C 1
ATOM 1178 O O . ASP A 1 149 ? 4.487 6.244 3.505 1.00 91.94 149 ASP A O 1
ATOM 1182 N N . VAL A 1 150 ? 2.964 5.259 2.185 1.00 92.75 150 VAL A N 1
ATOM 1183 C CA . VAL A 1 150 ? 2.642 4.146 3.100 1.00 92.75 150 VAL A CA 1
ATOM 1184 C C . VAL A 1 150 ? 3.764 3.106 3.250 1.00 92.75 150 VAL A C 1
ATOM 1186 O O . VAL A 1 150 ? 3.571 2.090 3.913 1.00 92.75 150 VAL A O 1
ATOM 1189 N N . THR A 1 151 ? 4.924 3.313 2.623 1.00 94.88 151 THR A N 1
ATOM 1190 C CA . THR A 1 151 ? 6.044 2.357 2.541 1.00 94.88 151 THR A CA 1
ATOM 1191 C C . THR A 1 151 ? 7.306 2.850 3.268 1.00 94.88 151 THR A C 1
ATOM 1193 O O . THR A 1 151 ? 8.423 2.451 2.934 1.00 94.88 151 THR A O 1
ATOM 1196 N N . GLN A 1 152 ? 7.143 3.727 4.267 1.00 93.81 152 GLN A N 1
ATOM 1197 C CA . GLN A 1 152 ? 8.221 4.467 4.950 1.00 93.81 152 GLN A CA 1
ATOM 1198 C C . GLN A 1 152 ? 9.039 5.378 4.026 1.00 93.81 152 GLN A C 1
ATOM 1200 O O . GLN A 1 152 ? 10.272 5.418 4.104 1.00 93.81 152 GLN A O 1
ATOM 1205 N N . GLY A 1 153 ? 8.375 6.064 3.095 1.00 94.06 153 GLY A N 1
ATOM 1206 C CA . GLY A 1 153 ? 9.031 6.966 2.141 1.00 94.06 153 GLY A CA 1
ATOM 1207 C C . GLY A 1 153 ? 9.874 6.275 1.068 1.00 94.06 153 GLY A C 1
ATOM 1208 O O . GLY A 1 153 ? 10.525 6.954 0.273 1.00 94.06 153 GLY A O 1
ATOM 1209 N N . LYS A 1 154 ? 9.909 4.936 1.017 1.00 96.31 154 LYS A N 1
ATOM 1210 C CA . LYS A 1 154 ? 10.762 4.195 0.079 1.00 96.31 154 LYS A CA 1
ATOM 1211 C C . LYS A 1 154 ? 10.326 4.396 -1.375 1.00 96.31 154 LYS A C 1
ATOM 1213 O O . LYS A 1 154 ? 11.202 4.504 -2.239 1.00 96.31 154 LYS A O 1
ATOM 1218 N N . ALA A 1 155 ? 9.026 4.482 -1.658 1.00 94.75 155 ALA A N 1
ATOM 1219 C CA . ALA A 1 155 ? 8.509 4.732 -3.003 1.00 94.75 155 ALA A CA 1
ATOM 1220 C C . ALA A 1 155 ? 8.854 6.156 -3.464 1.00 94.75 155 ALA A C 1
ATOM 1222 O O . ALA A 1 155 ? 9.456 6.336 -4.528 1.00 94.75 155 ALA A O 1
ATOM 1223 N N . SER A 1 156 ? 8.588 7.154 -2.620 1.00 94.25 156 SER A N 1
ATOM 1224 C CA . SER A 1 156 ? 8.921 8.559 -2.889 1.00 94.25 156 SER A CA 1
ATOM 1225 C C . SER A 1 156 ? 10.430 8.772 -3.049 1.00 94.25 156 SER A C 1
ATOM 1227 O O . SER A 1 156 ? 10.886 9.433 -3.988 1.00 94.25 156 SER A O 1
ATOM 1229 N N . ALA A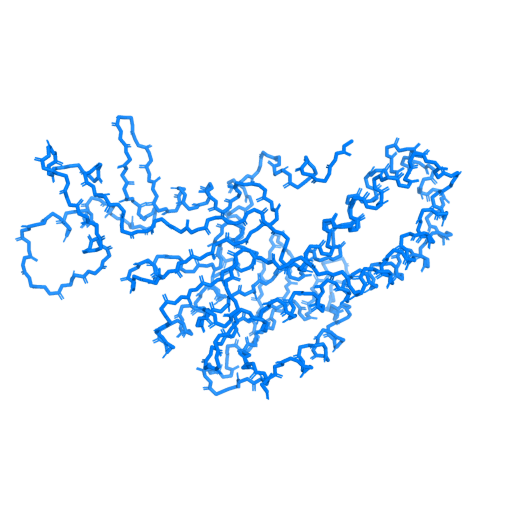 1 157 ? 11.245 8.146 -2.195 1.00 95.88 157 ALA A N 1
ATOM 1230 C CA . ALA A 1 157 ? 12.697 8.195 -2.306 1.00 95.88 157 ALA A CA 1
ATOM 1231 C C . ALA A 1 157 ? 13.194 7.532 -3.598 1.00 95.88 157 ALA A C 1
ATOM 1233 O O . ALA A 1 157 ? 14.085 8.075 -4.256 1.00 95.88 157 ALA A O 1
ATOM 1234 N N . PHE A 1 158 ? 12.617 6.397 -4.006 1.00 96.50 158 PHE A N 1
ATOM 1235 C CA . PHE A 1 158 ? 12.931 5.779 -5.293 1.00 96.50 158 PHE A CA 1
ATOM 1236 C C . PHE A 1 158 ? 12.620 6.728 -6.456 1.00 96.50 158 PHE A C 1
ATOM 1238 O O . PHE A 1 158 ? 13.509 6.995 -7.270 1.00 96.50 158 PHE A O 1
ATOM 1245 N N . ALA A 1 159 ? 11.418 7.306 -6.501 1.00 94.75 159 ALA A N 1
ATOM 1246 C CA . ALA A 1 159 ? 11.011 8.243 -7.546 1.00 94.75 159 ALA A CA 1
ATOM 1247 C C . ALA A 1 159 ? 11.944 9.470 -7.632 1.00 94.75 159 ALA A C 1
ATOM 1249 O O . ALA A 1 159 ? 12.369 9.864 -8.726 1.00 94.75 159 ALA A O 1
ATOM 1250 N N . ALA A 1 160 ? 12.365 10.024 -6.491 1.00 94.69 160 ALA A N 1
ATOM 1251 C CA . ALA A 1 160 ? 13.324 11.130 -6.431 1.00 94.69 160 ALA A CA 1
ATOM 1252 C C . ALA A 1 160 ? 14.722 10.742 -6.963 1.00 94.69 160 ALA A C 1
ATOM 1254 O O . ALA A 1 160 ? 15.370 11.504 -7.695 1.00 94.69 160 ALA A O 1
ATOM 1255 N N . ARG A 1 161 ? 15.203 9.530 -6.653 1.00 94.94 161 ARG A N 1
ATOM 1256 C CA . ARG A 1 161 ? 16.485 9.017 -7.175 1.00 94.94 161 ARG A CA 1
ATOM 1257 C C . ARG A 1 161 ? 16.423 8.772 -8.680 1.00 94.94 161 ARG A C 1
ATOM 1259 O O . ARG A 1 161 ? 17.367 9.126 -9.384 1.00 94.94 161 ARG A O 1
ATOM 1266 N N . ILE A 1 162 ? 15.317 8.224 -9.184 1.00 94.62 162 ILE A N 1
ATOM 1267 C CA . ILE A 1 162 ? 15.092 8.052 -10.625 1.00 94.62 162 ILE A CA 1
ATOM 1268 C C . ILE A 1 162 ? 15.094 9.407 -11.332 1.00 94.62 162 ILE A C 1
ATOM 1270 O O . ILE A 1 162 ? 15.825 9.587 -12.308 1.00 94.62 162 ILE A O 1
ATOM 1274 N N . SER A 1 163 ? 14.351 10.377 -10.800 1.00 94.19 163 SER A N 1
ATOM 1275 C CA . SER A 1 163 ? 14.243 11.716 -11.383 1.00 94.19 163 SER A CA 1
ATOM 1276 C C . SER A 1 163 ? 15.596 12.414 -11.504 1.00 94.19 163 SER A C 1
ATOM 1278 O O . SER A 1 163 ? 15.874 13.048 -12.519 1.00 94.19 163 SER A O 1
ATOM 1280 N N . SER A 1 164 ? 16.469 12.254 -10.506 1.00 92.75 164 SER A N 1
ATOM 1281 C CA . SER A 1 164 ? 17.803 12.866 -10.527 1.00 92.75 164 SER A CA 1
ATOM 1282 C C . SER A 1 164 ? 18.795 12.152 -11.453 1.00 92.75 164 SER A C 1
ATOM 1284 O O . SER A 1 164 ? 19.624 12.816 -12.068 1.00 92.75 164 SER A O 1
ATOM 1286 N N . MET A 1 165 ? 18.716 10.825 -11.617 1.00 91.69 165 MET A N 1
ATOM 1287 C CA . MET A 1 165 ? 19.664 10.087 -12.472 1.00 91.69 165 MET A CA 1
ATOM 1288 C C . MET A 1 165 ? 19.294 10.079 -13.959 1.00 91.69 165 MET A C 1
ATOM 1290 O O . MET A 1 165 ? 20.153 9.874 -14.821 1.00 91.69 165 MET A O 1
ATOM 1294 N N . LEU A 1 166 ? 18.007 10.222 -14.277 1.00 91.62 166 LEU A N 1
ATOM 1295 C CA . LEU A 1 166 ? 17.514 10.026 -15.633 1.00 91.62 166 LEU A CA 1
ATOM 1296 C C . LEU A 1 166 ? 18.072 11.045 -16.649 1.00 91.62 166 LEU A C 1
ATOM 1298 O O . LEU A 1 166 ? 18.413 10.624 -17.760 1.00 91.62 166 LEU A O 1
ATOM 1302 N N . PRO A 1 167 ? 18.243 12.346 -16.331 1.00 90.06 167 PRO A N 1
ATOM 1303 C CA . PRO A 1 167 ? 18.828 13.323 -17.252 1.00 90.06 167 PRO A CA 1
ATOM 1304 C C . PRO A 1 167 ? 20.210 12.921 -17.785 1.00 90.06 167 PRO A C 1
ATOM 1306 O O . PRO A 1 167 ? 20.477 13.087 -18.975 1.00 90.06 167 PRO A O 1
ATOM 1309 N N . GLU A 1 168 ? 21.041 12.284 -16.963 1.00 90.81 168 GLU A N 1
ATOM 1310 C CA . GLU A 1 168 ? 22.411 11.890 -17.323 1.00 90.81 168 GLU A CA 1
ATOM 1311 C C . GLU A 1 168 ? 22.506 10.496 -17.967 1.00 90.81 168 GLU A C 1
ATOM 1313 O O . GLU A 1 168 ? 23.552 10.095 -18.490 1.00 90.81 168 GLU A O 1
ATOM 1318 N N . ALA A 1 169 ? 21.417 9.725 -17.950 1.00 92.75 169 ALA A N 1
ATOM 1319 C CA . ALA A 1 169 ? 21.428 8.358 -18.441 1.00 92.75 169 ALA A CA 1
ATOM 1320 C C . ALA A 1 169 ? 21.604 8.287 -19.967 1.00 92.75 169 ALA A C 1
ATOM 1322 O O . ALA A 1 169 ? 20.841 8.874 -20.733 1.00 92.75 169 ALA A O 1
ATOM 1323 N N . LYS A 1 170 ? 22.581 7.486 -20.413 1.00 92.44 170 LYS A N 1
ATOM 1324 C CA . LYS A 1 170 ? 22.900 7.289 -21.841 1.00 92.44 170 LYS A CA 1
ATOM 1325 C C . LYS A 1 170 ? 22.077 6.197 -22.531 1.00 92.44 170 LYS A C 1
ATOM 1327 O O . LYS A 1 170 ? 22.101 6.102 -23.750 1.00 92.44 170 LYS A O 1
ATOM 1332 N N . SER A 1 171 ? 21.411 5.324 -21.773 1.00 93.56 171 SER A N 1
ATOM 1333 C CA . SER A 1 171 ? 20.565 4.258 -22.331 1.00 93.56 171 SER A CA 1
ATOM 1334 C C . SER A 1 171 ? 19.518 3.776 -21.322 1.00 93.56 171 SER A C 1
ATOM 1336 O O . SER A 1 171 ? 19.802 3.803 -20.118 1.00 93.56 171 SER A O 1
ATOM 1338 N N . PRO A 1 172 ? 18.374 3.228 -21.779 1.00 94.12 172 PRO A N 1
ATOM 1339 C CA . PRO A 1 172 ? 17.372 2.623 -20.897 1.00 94.12 172 PRO A CA 1
ATOM 1340 C C . PRO A 1 172 ? 17.956 1.516 -20.011 1.00 94.12 172 PRO A C 1
ATOM 1342 O O . PRO A 1 172 ? 17.726 1.474 -18.806 1.00 94.12 172 PRO A O 1
ATOM 1345 N N . LYS A 1 173 ? 18.815 0.657 -20.577 1.00 94.12 173 LYS A N 1
ATOM 1346 C CA . LYS A 1 173 ? 19.475 -0.431 -19.838 1.00 94.12 173 LYS A CA 1
ATOM 1347 C C . LYS A 1 173 ? 20.314 0.078 -18.663 1.00 94.12 173 LYS A C 1
ATOM 1349 O O . LYS A 1 173 ? 20.379 -0.583 -17.627 1.00 94.12 173 LYS A O 1
ATOM 1354 N N . ALA A 1 174 ? 20.977 1.227 -18.815 1.00 93.50 174 ALA A N 1
ATOM 1355 C CA . ALA A 1 174 ? 21.732 1.839 -17.725 1.00 93.50 174 ALA A CA 1
ATOM 1356 C C . ALA A 1 174 ? 20.806 2.323 -16.599 1.00 93.50 174 ALA A C 1
ATOM 1358 O O . ALA A 1 174 ? 21.139 2.121 -15.433 1.00 93.50 174 ALA A O 1
ATOM 1359 N N . VAL A 1 175 ? 19.635 2.874 -16.941 1.00 95.12 175 VAL A N 1
ATOM 1360 C CA . VAL A 1 175 ? 18.620 3.297 -15.963 1.00 95.12 175 VAL A CA 1
ATOM 1361 C C . VAL A 1 175 ? 18.128 2.106 -15.156 1.00 95.12 175 VAL A C 1
ATOM 1363 O O . VAL A 1 175 ? 18.268 2.125 -13.942 1.00 95.12 175 VAL A O 1
ATOM 1366 N N . PHE A 1 176 ? 17.681 1.022 -15.799 1.00 95.50 176 PHE A N 1
ATOM 1367 C CA . PHE A 1 176 ? 17.229 -0.177 -15.079 1.00 95.50 176 PHE A CA 1
ATOM 1368 C C . PHE A 1 176 ? 18.309 -0.765 -14.159 1.00 95.50 176 PHE A C 1
ATOM 1370 O O . PHE A 1 176 ? 18.038 -1.153 -13.023 1.00 95.50 176 PHE A O 1
ATOM 1377 N N . LYS A 1 177 ? 19.566 -0.808 -14.620 1.00 94.62 177 LYS A N 1
ATOM 1378 C CA . LYS A 1 177 ? 20.688 -1.267 -13.787 1.00 94.62 177 LYS A CA 1
ATOM 1379 C C . LYS A 1 177 ? 20.927 -0.368 -12.577 1.00 94.62 177 LYS A C 1
ATOM 1381 O O . LYS A 1 177 ? 21.271 -0.884 -11.517 1.00 94.62 177 LYS A O 1
ATOM 1386 N N . ASN A 1 178 ? 20.804 0.946 -12.733 1.00 95.31 178 ASN A N 1
ATOM 1387 C CA . ASN A 1 178 ? 20.983 1.888 -11.635 1.00 95.31 178 ASN A CA 1
ATOM 1388 C C . ASN A 1 178 ? 19.780 1.873 -10.685 1.00 95.31 178 ASN A C 1
ATOM 1390 O O . ASN A 1 178 ? 19.993 1.810 -9.482 1.00 95.31 178 ASN A O 1
ATOM 1394 N N . ALA A 1 179 ? 18.553 1.786 -11.199 1.00 96.50 179 ALA A N 1
ATOM 1395 C CA . ALA A 1 179 ? 17.335 1.602 -10.414 1.00 96.50 179 ALA A CA 1
ATOM 1396 C C . ALA A 1 179 ? 17.443 0.385 -9.480 1.00 96.50 179 ALA A C 1
ATOM 1398 O O . ALA A 1 179 ? 17.213 0.497 -8.281 1.00 96.50 179 ALA A O 1
ATOM 1399 N N . LEU A 1 180 ? 17.927 -0.755 -9.988 1.00 96.31 180 LEU A N 1
ATOM 1400 C CA . LEU A 1 180 ? 18.196 -1.946 -9.170 1.00 96.31 180 LEU A CA 1
ATOM 1401 C C . LEU A 1 180 ? 19.231 -1.708 -8.054 1.00 96.31 180 LEU A C 1
ATOM 1403 O O . LEU A 1 180 ? 19.163 -2.336 -6.995 1.00 96.31 180 LEU A O 1
ATOM 1407 N N . LYS A 1 181 ? 20.218 -0.833 -8.273 1.00 95.81 181 LYS A N 1
ATOM 1408 C CA . LYS A 1 181 ? 21.170 -0.446 -7.219 1.00 95.81 181 LYS A CA 1
ATOM 1409 C C . LYS A 1 181 ? 20.503 0.454 -6.185 1.00 95.81 181 LYS A C 1
ATOM 1411 O O . LYS A 1 181 ? 20.759 0.267 -4.999 1.00 95.81 181 LYS A O 1
ATOM 1416 N N . GLU A 1 182 ? 19.642 1.376 -6.611 1.00 96.12 182 GLU A N 1
ATOM 1417 C CA . GLU A 1 182 ? 18.892 2.240 -5.695 1.00 96.12 182 GLU A CA 1
ATOM 1418 C C . GLU A 1 182 ? 17.942 1.445 -4.811 1.00 96.12 182 GLU A C 1
ATOM 1420 O O . GLU A 1 182 ? 17.952 1.661 -3.606 1.00 96.12 182 GLU A O 1
ATOM 1425 N N . VAL A 1 183 ? 17.229 0.449 -5.346 1.00 96.12 183 VAL A N 1
ATOM 1426 C CA . VAL A 1 183 ? 16.396 -0.449 -4.525 1.00 96.12 183 VAL A CA 1
ATOM 1427 C C . VAL A 1 183 ? 17.202 -1.060 -3.374 1.00 96.12 183 VAL A C 1
ATOM 1429 O O . VAL A 1 183 ? 16.748 -1.099 -2.236 1.00 96.12 183 VAL A O 1
ATOM 1432 N N . ASN A 1 184 ? 18.445 -1.478 -3.631 1.00 93.19 184 ASN A N 1
ATOM 1433 C CA . ASN A 1 184 ? 19.308 -2.009 -2.575 1.00 93.19 184 ASN A CA 1
ATOM 1434 C C . ASN A 1 184 ? 19.766 -0.942 -1.570 1.00 93.19 184 ASN A C 1
ATOM 1436 O O . ASN A 1 184 ? 19.887 -1.250 -0.389 1.00 93.19 184 ASN A O 1
ATOM 1440 N N . ARG A 1 185 ? 20.019 0.294 -2.015 1.00 94.81 185 ARG A N 1
ATOM 1441 C CA . ARG A 1 185 ? 20.380 1.416 -1.129 1.00 94.81 185 ARG A CA 1
ATOM 1442 C C . ARG A 1 185 ? 19.215 1.829 -0.232 1.00 94.81 185 ARG A C 1
ATOM 1444 O O . ARG A 1 185 ? 19.434 2.179 0.922 1.00 94.81 185 ARG A O 1
ATOM 1451 N N . LEU A 1 186 ? 17.995 1.751 -0.753 1.00 96.69 186 LEU A N 1
ATOM 1452 C CA . LEU A 1 186 ? 16.770 2.143 -0.061 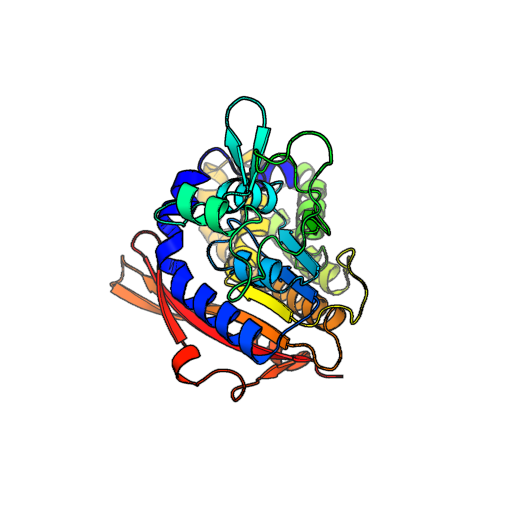1.00 96.69 186 LEU A CA 1
ATOM 1453 C C . LEU A 1 186 ? 16.299 1.131 0.988 1.00 96.69 186 LEU A C 1
ATOM 1455 O O . LEU A 1 186 ? 15.397 1.449 1.752 1.00 96.69 186 LEU A O 1
ATOM 1459 N N . LYS A 1 187 ? 16.927 -0.047 1.103 1.00 94.00 187 LYS A N 1
ATOM 1460 C CA . LYS A 1 187 ? 16.608 -1.022 2.164 1.00 94.00 187 LYS A CA 1
ATOM 1461 C C . LYS A 1 187 ? 16.689 -0.431 3.573 1.00 94.00 187 LYS A C 1
ATOM 1463 O O . LYS A 1 187 ? 15.885 -0.788 4.421 1.00 94.00 187 LYS A O 1
ATOM 1468 N N . ASN A 1 188 ? 17.629 0.490 3.785 1.00 91.00 188 ASN A N 1
ATOM 1469 C CA . ASN A 1 188 ? 17.829 1.179 5.061 1.00 91.00 188 ASN A CA 1
ATOM 1470 C C . ASN A 1 188 ? 17.174 2.571 5.094 1.00 91.00 188 ASN A C 1
ATOM 1472 O O . ASN A 1 188 ? 17.388 3.320 6.043 1.00 91.00 188 ASN A O 1
ATOM 1476 N N . HIS A 1 189 ? 16.456 2.963 4.038 1.00 94.00 189 HIS A N 1
ATOM 1477 C CA . HIS A 1 189 ? 15.705 4.209 4.044 1.00 94.00 189 HIS A CA 1
ATOM 1478 C C . HIS A 1 189 ? 14.463 4.041 4.913 1.00 94.00 189 HIS A C 1
ATOM 1480 O O . HIS A 1 189 ? 13.766 3.031 4.809 1.00 94.00 189 HIS A O 1
ATOM 1486 N N . SER A 1 190 ? 14.204 5.035 5.753 1.00 93.00 190 SER A N 1
ATOM 1487 C CA . SER A 1 190 ? 13.018 5.081 6.590 1.00 93.00 190 SER A CA 1
ATOM 1488 C C . SER A 1 190 ? 12.613 6.536 6.784 1.00 93.00 190 SER A C 1
ATOM 1490 O O . SER A 1 190 ? 13.398 7.353 7.271 1.00 93.00 190 SER A O 1
ATOM 1492 N N . GLN A 1 191 ? 11.396 6.847 6.362 1.00 95.50 191 GLN A N 1
ATOM 1493 C CA . GLN A 1 191 ? 10.688 8.079 6.659 1.00 95.50 191 GLN A CA 1
ATOM 1494 C C . GLN A 1 191 ? 9.331 7.670 7.223 1.00 95.50 191 GLN A C 1
ATOM 1496 O O . GLN A 1 191 ? 8.451 7.237 6.484 1.00 95.50 191 GLN A O 1
ATOM 1501 N N . ALA A 1 192 ? 9.206 7.745 8.543 1.00 94.88 192 ALA A N 1
ATOM 1502 C CA . ALA A 1 192 ? 7.980 7.400 9.244 1.00 94.88 192 ALA A CA 1
ATOM 1503 C C . ALA A 1 192 ? 6.846 8.375 8.897 1.00 94.88 192 ALA A C 1
ATOM 1505 O O . ALA A 1 192 ? 7.082 9.566 8.673 1.00 94.88 192 ALA A O 1
ATOM 1506 N N . LEU A 1 193 ? 5.614 7.871 8.918 1.00 95.00 193 LEU A N 1
ATOM 1507 C CA . LEU A 1 193 ? 4.413 8.693 8.932 1.00 95.00 193 LEU A CA 1
ATOM 1508 C C . LEU A 1 193 ? 4.422 9.606 10.169 1.00 95.00 193 LEU A C 1
ATOM 1510 O O . LEU A 1 193 ? 4.945 9.209 11.217 1.00 95.00 193 LEU A O 1
ATOM 1514 N N . PRO A 1 194 ? 3.791 10.793 10.100 1.00 94.44 194 PRO A N 1
ATOM 1515 C CA . PRO A 1 194 ? 3.648 11.716 11.228 1.00 94.44 194 PRO A CA 1
ATOM 1516 C C . PRO A 1 194 ? 2.595 11.218 12.241 1.00 94.44 194 PRO A C 1
ATOM 1518 O O . PRO A 1 194 ? 1.625 11.901 12.561 1.00 94.44 194 PRO A O 1
ATOM 1521 N N . VAL A 1 195 ? 2.781 9.989 12.718 1.00 93.62 195 VAL A N 1
ATOM 1522 C CA . VAL A 1 195 ? 1.954 9.263 13.683 1.00 93.62 195 VAL A CA 1
ATOM 1523 C C . VAL A 1 195 ? 2.900 8.679 14.726 1.00 93.62 195 VAL A C 1
ATOM 1525 O O . VAL A 1 195 ? 3.932 8.104 14.367 1.00 93.62 195 VAL A O 1
ATOM 1528 N N . GLU A 1 196 ? 2.568 8.843 16.004 1.00 95.44 196 GLU A N 1
ATOM 1529 C CA . GLU A 1 196 ? 3.399 8.373 17.116 1.00 95.44 196 GLU A CA 1
ATOM 1530 C C . GLU A 1 196 ? 3.552 6.843 17.101 1.00 95.44 196 GLU A C 1
ATOM 1532 O O . GLU A 1 196 ? 2.627 6.116 16.727 1.00 95.44 196 GLU A O 1
ATOM 1537 N N . ASP A 1 197 ? 4.725 6.356 17.513 1.00 97.00 197 ASP A N 1
ATOM 1538 C CA . ASP A 1 197 ? 4.965 4.926 17.733 1.00 97.00 197 ASP A CA 1
ATOM 1539 C C . ASP A 1 197 ? 3.939 4.381 18.736 1.00 97.00 197 ASP A C 1
ATOM 1541 O O . ASP A 1 197 ? 3.615 5.042 19.724 1.00 97.00 197 ASP A O 1
ATOM 1545 N N . HIS A 1 198 ? 3.447 3.166 18.500 1.00 97.56 198 HIS A N 1
ATOM 1546 C CA . HIS A 1 198 ? 2.546 2.467 19.421 1.00 97.56 198 HIS A CA 1
ATOM 1547 C C . HIS A 1 198 ? 1.298 3.264 19.844 1.00 97.56 198 HIS A C 1
ATOM 1549 O O . HIS A 1 198 ? 0.900 3.230 21.008 1.00 97.56 198 HIS A O 1
ATOM 1555 N N . SER A 1 199 ? 0.675 3.981 18.907 1.00 96.25 199 SER A N 1
ATOM 1556 C CA . SER A 1 199 ? -0.487 4.849 19.160 1.00 96.25 199 SER A CA 1
ATOM 1557 C C . SER A 1 199 ? -1.783 4.391 18.478 1.00 96.25 199 SER A C 1
ATOM 1559 O O . SER A 1 199 ? -2.859 4.931 18.758 1.00 96.25 199 SER A O 1
ATOM 1561 N N . ILE A 1 200 ? -1.707 3.395 17.591 1.00 98.12 200 ILE A N 1
ATOM 1562 C CA . ILE A 1 200 ? -2.828 2.934 16.769 1.00 98.12 200 ILE A CA 1
ATOM 1563 C C . ILE A 1 200 ? -3.351 1.575 17.246 1.00 98.12 200 ILE A C 1
ATOM 1565 O O . ILE A 1 200 ? -2.603 0.603 17.304 1.00 98.12 200 ILE A O 1
ATOM 1569 N N . ASP A 1 201 ? -4.651 1.494 17.536 1.00 97.94 201 ASP A N 1
ATOM 1570 C CA . ASP A 1 201 ? -5.315 0.246 17.933 1.00 97.94 201 ASP A CA 1
ATOM 1571 C C . ASP A 1 201 ? -5.672 -0.633 16.724 1.00 97.94 201 ASP A C 1
ATOM 1573 O O . ASP A 1 201 ? -5.582 -1.859 16.790 1.00 97.94 201 ASP A O 1
ATOM 1577 N N . LEU A 1 202 ? -6.082 -0.017 15.610 1.00 98.38 202 LEU A N 1
ATOM 1578 C CA . LEU A 1 202 ? -6.418 -0.721 14.373 1.00 98.38 202 LEU A CA 1
ATOM 1579 C C . LEU A 1 202 ? -5.754 -0.070 13.160 1.00 98.38 202 LEU A C 1
ATOM 1581 O O . LEU A 1 202 ? -6.042 1.076 12.817 1.00 98.38 202 LEU A O 1
ATOM 1585 N N . VAL A 1 203 ? -4.929 -0.829 12.445 1.00 98.38 203 VAL A N 1
ATOM 1586 C CA . VAL A 1 203 ? -4.462 -0.440 11.109 1.00 98.38 203 VAL A CA 1
ATOM 1587 C C . VAL A 1 203 ? -5.264 -1.197 10.056 1.00 98.38 203 VAL A C 1
ATOM 1589 O O . VAL A 1 203 ? -5.462 -2.403 10.168 1.00 98.38 203 VAL A O 1
ATOM 1592 N N . THR A 1 204 ? -5.721 -0.513 9.013 1.00 97.56 204 THR A N 1
ATOM 1593 C CA . THR A 1 204 ? -6.327 -1.150 7.840 1.00 97.56 204 THR A CA 1
ATOM 1594 C C . THR A 1 204 ? -5.426 -0.938 6.632 1.00 97.56 204 THR A C 1
ATOM 1596 O O . THR A 1 204 ? -4.976 0.175 6.368 1.00 97.56 204 THR A O 1
ATOM 1599 N N . SER A 1 205 ? -5.135 -2.023 5.922 1.00 96.19 205 SER A N 1
ATOM 1600 C CA . SER A 1 205 ? -4.379 -2.030 4.675 1.00 96.19 205 SER A CA 1
ATOM 1601 C C . SER A 1 205 ? -5.040 -3.019 3.724 1.00 96.19 205 SER A C 1
ATOM 1603 O O . SER A 1 205 ? -4.937 -4.240 3.859 1.00 96.19 205 SER A O 1
ATOM 1605 N N . SER A 1 206 ? -5.829 -2.489 2.799 1.00 91.88 206 SER A N 1
ATOM 1606 C CA . SER A 1 206 ? -6.692 -3.288 1.940 1.00 91.88 206 SER A CA 1
ATOM 1607 C C . SER A 1 206 ? -6.310 -3.065 0.489 1.00 91.88 206 SER A C 1
ATOM 1609 O O . SER A 1 206 ? -6.402 -1.956 -0.022 1.00 91.88 206 SER A O 1
ATOM 1611 N N . MET A 1 207 ? -5.806 -4.118 -0.159 1.00 86.94 207 MET A N 1
ATOM 1612 C CA . MET A 1 207 ? -5.442 -4.143 -1.580 1.00 86.94 207 MET A CA 1
ATOM 1613 C C . MET A 1 207 ? -4.389 -3.111 -2.029 1.00 86.94 207 MET A C 1
ATOM 1615 O O . MET A 1 207 ? -4.014 -3.100 -3.200 1.00 86.94 207 MET A O 1
ATOM 1619 N N . VAL A 1 208 ? -3.828 -2.315 -1.113 1.00 86.69 208 VAL A N 1
ATOM 1620 C CA . VAL A 1 208 ? -2.825 -1.275 -1.398 1.00 86.69 208 VAL A CA 1
ATOM 1621 C C . VAL A 1 208 ? -1.538 -1.842 -2.000 1.00 86.69 208 VAL A C 1
ATOM 1623 O O . VAL A 1 208 ? -0.911 -1.211 -2.846 1.00 86.69 208 VAL A O 1
ATOM 1626 N N . VAL A 1 209 ? -1.168 -3.075 -1.635 1.00 85.81 209 VAL A N 1
ATOM 1627 C CA . VAL A 1 209 ? 0.077 -3.701 -2.107 1.00 85.81 209 VAL A CA 1
ATOM 1628 C C . VAL A 1 209 ? 0.092 -3.953 -3.612 1.00 85.81 209 VAL A C 1
ATOM 1630 O O . VAL A 1 209 ? 1.171 -4.042 -4.186 1.00 85.81 209 VAL A O 1
ATOM 1633 N N . SER A 1 210 ? -1.079 -4.001 -4.262 1.00 79.75 210 SER A N 1
ATOM 1634 C CA . SER A 1 210 ? -1.190 -4.079 -5.729 1.00 79.75 210 SER A CA 1
ATOM 1635 C C . SER A 1 210 ? -0.567 -2.874 -6.444 1.00 79.75 210 SER A C 1
ATOM 1637 O O . SER A 1 210 ? -0.283 -2.930 -7.638 1.00 79.75 210 SER A O 1
ATOM 1639 N N . GLN A 1 211 ? -0.337 -1.782 -5.715 1.00 83.50 211 GLN A N 1
ATOM 1640 C CA . GLN A 1 211 ? 0.207 -0.550 -6.259 1.00 83.50 211 GLN A CA 1
ATOM 1641 C C . GLN A 1 211 ? 1.719 -0.394 -6.006 1.00 83.50 211 GLN A C 1
ATOM 1643 O O . GLN A 1 211 ? 2.345 0.491 -6.590 1.00 83.50 211 GLN A O 1
ATOM 1648 N N . PHE A 1 212 ? 2.329 -1.239 -5.162 1.00 86.50 212 PHE A N 1
ATOM 1649 C CA . PHE A 1 212 ? 3.709 -1.059 -4.690 1.00 86.50 212 PHE A CA 1
ATOM 1650 C C . PHE A 1 212 ? 4.725 -1.079 -5.826 1.00 86.50 212 PHE A C 1
ATOM 1652 O O . PHE A 1 212 ? 5.500 -0.140 -5.969 1.00 86.50 212 PHE A O 1
ATOM 1659 N N . GLU A 1 213 ? 4.739 -2.089 -6.687 1.00 81.38 213 GLU A N 1
ATOM 1660 C CA . GLU A 1 213 ? 5.579 -2.007 -7.877 1.00 81.38 213 GLU A CA 1
ATOM 1661 C C . GLU A 1 213 ? 4.962 -1.119 -8.947 1.00 81.38 213 GLU A C 1
ATOM 1663 O O . GLU A 1 213 ? 5.712 -0.455 -9.657 1.00 81.38 213 GLU A O 1
ATOM 1668 N N . HIS A 1 214 ? 3.631 -1.106 -9.074 1.00 84.62 214 HIS A N 1
ATOM 1669 C CA . HIS A 1 214 ? 2.960 -0.463 -10.199 1.00 84.62 214 HIS A CA 1
ATOM 1670 C C . HIS A 1 214 ? 3.268 1.031 -10.286 1.00 84.62 214 HIS A C 1
ATOM 1672 O O . HIS A 1 214 ? 3.699 1.483 -11.344 1.00 84.62 214 HIS A O 1
ATOM 1678 N N . GLU A 1 215 ? 3.125 1.784 -9.192 1.00 89.69 215 GLU A N 1
ATOM 1679 C CA . GLU A 1 215 ? 3.256 3.244 -9.248 1.00 89.69 215 GLU A CA 1
ATOM 1680 C C . GLU A 1 215 ? 4.704 3.712 -9.463 1.00 89.69 215 GLU A C 1
ATOM 1682 O O . GLU A 1 215 ? 4.965 4.452 -10.417 1.00 89.69 215 GLU A O 1
ATOM 1687 N N . PRO A 1 216 ? 5.705 3.260 -8.683 1.00 90.81 216 PRO A N 1
ATOM 1688 C CA . PRO A 1 216 ? 7.082 3.723 -8.853 1.00 90.81 216 PRO A CA 1
ATOM 1689 C C . PRO A 1 216 ? 7.715 3.197 -10.146 1.00 90.81 216 PRO A C 1
ATOM 1691 O O . PRO A 1 216 ? 8.516 3.892 -10.782 1.00 90.81 216 PRO A O 1
ATOM 1694 N N . TYR A 1 217 ? 7.359 1.976 -10.565 1.00 92.75 217 TYR A N 1
ATOM 1695 C CA . TYR A 1 217 ? 7.780 1.443 -11.858 1.00 92.75 217 TYR A CA 1
ATOM 1696 C C . TYR A 1 217 ? 7.093 2.186 -13.007 1.00 92.75 217 TYR A C 1
ATOM 1698 O O . TYR A 1 217 ? 7.773 2.593 -13.949 1.00 92.75 217 TYR A O 1
ATOM 1706 N N . GLY A 1 218 ? 5.777 2.399 -12.918 1.00 91.81 218 GLY A N 1
ATOM 1707 C CA . GLY A 1 218 ? 4.963 3.139 -13.881 1.00 91.81 218 GLY A CA 1
ATOM 1708 C C . GLY A 1 218 ? 5.538 4.524 -14.136 1.00 91.81 218 GLY A C 1
ATOM 1709 O O . GLY A 1 218 ? 5.922 4.826 -15.269 1.00 91.81 218 GLY A O 1
ATOM 1710 N N . PHE A 1 219 ? 5.766 5.289 -13.069 1.00 93.75 219 PHE A N 1
ATOM 1711 C CA . PHE A 1 219 ? 6.451 6.578 -13.120 1.00 93.75 219 PHE A CA 1
ATOM 1712 C C . PHE A 1 219 ? 7.799 6.502 -13.844 1.00 93.75 219 PHE A C 1
ATOM 1714 O O . PHE A 1 219 ? 8.024 7.219 -14.822 1.00 93.75 219 PHE A O 1
ATOM 1721 N N . MET A 1 220 ? 8.690 5.588 -13.435 1.00 95.19 220 MET A N 1
ATOM 1722 C CA . MET A 1 220 ? 9.995 5.430 -14.084 1.00 95.19 220 MET A CA 1
ATOM 1723 C C . MET A 1 220 ? 9.850 5.115 -15.580 1.00 95.19 220 MET A C 1
ATOM 1725 O O . MET A 1 220 ? 10.576 5.680 -16.402 1.00 95.19 220 MET A O 1
ATOM 1729 N N . THR A 1 221 ? 8.934 4.218 -15.955 1.00 93.25 221 THR A N 1
ATOM 1730 C CA . THR A 1 221 ? 8.712 3.870 -17.364 1.00 93.25 221 THR A CA 1
ATOM 1731 C C . THR A 1 221 ? 8.164 5.037 -18.172 1.00 93.25 221 THR A C 1
ATOM 1733 O O . THR A 1 221 ? 8.607 5.233 -19.303 1.00 93.25 221 THR A O 1
ATOM 1736 N N . GLN A 1 222 ? 7.288 5.859 -17.595 1.00 93.31 222 GLN A N 1
ATOM 1737 C CA . GLN A 1 222 ? 6.769 7.047 -18.259 1.00 93.31 222 GLN A CA 1
ATOM 1738 C C . GLN A 1 222 ? 7.887 8.068 -18.500 1.00 93.31 222 GLN A C 1
ATOM 1740 O O . GLN A 1 222 ? 8.048 8.548 -19.621 1.00 93.31 222 GLN A O 1
ATOM 1745 N N . MET A 1 223 ? 8.748 8.316 -17.509 1.00 94.06 223 MET A N 1
ATOM 1746 C CA . MET A 1 223 ? 9.906 9.194 -17.702 1.00 94.06 223 MET A CA 1
ATOM 1747 C C . MET A 1 223 ? 10.906 8.634 -18.731 1.00 94.06 223 MET A C 1
ATOM 1749 O O . MET A 1 223 ? 11.497 9.378 -19.517 1.00 94.06 223 MET A O 1
ATOM 1753 N N . LEU A 1 224 ? 11.110 7.312 -18.755 1.00 94.31 224 LEU A N 1
ATOM 1754 C CA . LEU A 1 224 ? 11.929 6.653 -19.776 1.00 94.31 224 LEU A CA 1
ATOM 1755 C C . LEU A 1 224 ? 11.356 6.873 -21.180 1.00 94.31 224 LEU A C 1
ATOM 1757 O O . LEU A 1 224 ? 12.128 7.147 -22.101 1.00 94.31 224 LEU A O 1
ATOM 1761 N N . MET A 1 225 ? 10.032 6.766 -21.340 1.00 93.81 225 MET A N 1
ATOM 1762 C CA . MET A 1 225 ? 9.345 7.031 -22.607 1.00 93.81 225 MET A CA 1
ATOM 1763 C C . MET A 1 225 ? 9.529 8.485 -23.043 1.00 93.81 225 MET A C 1
ATOM 1765 O O . MET A 1 225 ? 9.840 8.717 -24.209 1.00 93.81 225 MET A O 1
ATOM 1769 N N . GLU A 1 226 ? 9.410 9.443 -22.120 1.00 93.12 226 GLU A N 1
ATOM 1770 C CA . GLU A 1 226 ? 9.650 10.866 -22.398 1.00 93.12 226 GLU A CA 1
ATOM 1771 C C . GLU A 1 226 ? 11.086 11.129 -22.873 1.00 93.12 226 GLU A C 1
ATOM 1773 O O . GLU A 1 226 ? 11.303 11.920 -23.789 1.00 93.12 226 GLU A O 1
ATOM 1778 N N . LYS A 1 227 ? 12.078 10.456 -22.279 1.00 94.06 227 LYS A N 1
ATOM 1779 C CA . LYS A 1 227 ? 13.494 10.685 -22.596 1.00 94.06 227 LYS A CA 1
ATOM 1780 C C . LYS A 1 227 ? 13.968 9.983 -23.868 1.00 94.06 227 LYS A C 1
ATOM 1782 O O . LYS A 1 227 ? 14.714 10.572 -24.646 1.00 94.06 227 LYS A O 1
ATOM 1787 N N . PHE A 1 228 ? 13.648 8.700 -24.023 1.00 94.62 228 PHE A N 1
ATOM 1788 C CA . PHE A 1 228 ? 14.229 7.848 -25.070 1.00 94.62 228 PHE A CA 1
ATOM 1789 C C . PHE A 1 228 ? 13.266 7.560 -26.226 1.00 94.62 228 PHE A C 1
ATOM 1791 O O . PHE A 1 228 ? 13.698 7.035 -27.253 1.00 94.62 228 PHE A O 1
ATOM 1798 N N . GLY A 1 229 ? 11.987 7.905 -26.077 1.00 93.94 229 GLY A N 1
ATOM 1799 C CA . GLY A 1 229 ? 10.937 7.589 -27.035 1.00 93.94 229 GLY A CA 1
ATOM 1800 C C . GLY A 1 229 ? 10.351 6.191 -26.826 1.00 93.94 229 GLY A C 1
ATOM 1801 O O . GLY A 1 229 ? 11.054 5.225 -26.521 1.00 93.94 229 GLY A O 1
ATOM 1802 N N . LYS A 1 230 ? 9.032 6.081 -27.016 1.00 93.44 230 LYS A N 1
ATOM 1803 C CA . LYS A 1 230 ? 8.278 4.826 -26.863 1.00 93.44 230 LYS A CA 1
ATOM 1804 C C . LYS A 1 230 ? 8.745 3.736 -27.836 1.00 93.44 230 LYS A C 1
ATOM 1806 O O . LYS A 1 230 ? 8.862 2.583 -27.435 1.00 93.44 230 LYS A O 1
ATOM 1811 N N . GLU A 1 231 ? 9.033 4.103 -29.084 1.00 92.31 231 GLU A N 1
ATOM 1812 C CA . GLU A 1 231 ? 9.480 3.174 -30.135 1.00 92.31 231 GLU A CA 1
ATOM 1813 C C . GLU A 1 231 ? 10.822 2.526 -29.777 1.00 92.31 231 GLU A C 1
ATOM 1815 O O . GLU A 1 231 ? 10.926 1.303 -29.752 1.00 92.31 231 GLU A O 1
ATOM 1820 N N . THR A 1 232 ? 11.804 3.329 -29.357 1.00 89.75 232 THR A N 1
ATOM 1821 C CA . THR A 1 232 ? 13.108 2.845 -28.879 1.00 89.75 232 THR A CA 1
ATOM 1822 C C . THR A 1 232 ? 12.965 1.831 -27.743 1.00 89.75 232 THR A C 1
ATOM 1824 O O . THR A 1 232 ? 13.666 0.821 -27.703 1.00 89.75 232 THR A O 1
ATOM 1827 N N . LEU A 1 233 ? 12.065 2.088 -26.788 1.00 91.44 233 LEU A N 1
ATOM 1828 C CA . LEU A 1 233 ? 11.841 1.169 -25.671 1.00 91.44 233 LEU A CA 1
ATOM 1829 C C . LEU A 1 233 ? 11.209 -0.147 -26.127 1.00 91.44 233 LEU A C 1
ATOM 1831 O O . LEU A 1 233 ? 11.624 -1.195 -25.636 1.00 91.44 233 LEU A O 1
ATOM 1835 N N . ALA A 1 234 ? 10.272 -0.099 -27.077 1.00 91.38 234 ALA A N 1
ATOM 1836 C CA . ALA A 1 234 ? 9.659 -1.290 -27.657 1.00 91.38 234 ALA A CA 1
ATOM 1837 C C . ALA A 1 234 ? 10.690 -2.145 -28.418 1.00 91.38 234 ALA A C 1
ATOM 1839 O O . ALA A 1 234 ? 10.772 -3.352 -28.209 1.00 91.38 234 ALA A O 1
ATOM 1840 N N . GLU A 1 235 ? 11.559 -1.528 -29.225 1.00 91.69 235 GLU A N 1
ATOM 1841 C CA . GLU A 1 235 ? 12.638 -2.239 -29.929 1.00 91.69 235 GLU A CA 1
ATOM 1842 C C . GLU A 1 235 ? 13.634 -2.907 -28.966 1.00 91.69 235 GLU A C 1
ATOM 1844 O O . GLU A 1 235 ? 14.187 -3.976 -29.244 1.00 91.69 235 GLU A O 1
ATOM 1849 N N . MET A 1 236 ? 13.868 -2.287 -27.807 1.00 91.12 236 MET A N 1
ATOM 1850 C CA . MET A 1 236 ? 14.784 -2.790 -26.786 1.00 91.12 236 MET A CA 1
ATOM 1851 C C . MET A 1 236 ? 14.130 -3.740 -25.776 1.00 91.12 236 MET A C 1
ATOM 1853 O O . MET A 1 236 ? 14.858 -4.328 -24.972 1.00 91.12 236 MET A O 1
ATOM 1857 N N . GLU A 1 237 ? 12.808 -3.924 -25.804 1.00 90.69 237 GLU A N 1
ATOM 1858 C CA . GLU A 1 237 ? 12.031 -4.601 -24.758 1.00 90.69 237 GLU A CA 1
ATOM 1859 C C . GLU A 1 237 ? 12.604 -5.976 -24.414 1.00 90.69 237 GLU A C 1
ATOM 1861 O O . GLU A 1 237 ? 12.928 -6.243 -23.259 1.00 90.69 237 GLU A O 1
ATOM 1866 N N . LYS A 1 238 ? 12.878 -6.815 -25.420 1.00 92.44 238 LYS A N 1
ATOM 1867 C CA . LYS A 1 238 ? 13.463 -8.152 -25.216 1.00 92.44 238 LYS A CA 1
ATOM 1868 C C . LYS A 1 238 ? 14.779 -8.118 -24.425 1.00 92.44 238 LYS A C 1
ATOM 1870 O O . LYS A 1 238 ? 15.049 -9.014 -23.627 1.00 92.44 238 LYS A O 1
ATOM 1875 N N . ASN A 1 239 ? 15.599 -7.088 -24.633 1.00 91.50 239 ASN A N 1
ATOM 1876 C CA . ASN A 1 239 ? 16.882 -6.909 -23.949 1.00 91.50 239 ASN A CA 1
ATOM 1877 C C . ASN A 1 239 ? 16.739 -6.266 -22.561 1.00 91.50 239 ASN A C 1
ATOM 1879 O O . ASN A 1 239 ? 17.649 -6.386 -21.733 1.00 91.50 239 ASN A O 1
ATOM 1883 N N . LEU A 1 240 ? 15.638 -5.555 -22.319 1.00 93.25 240 LEU A N 1
ATOM 1884 C CA . LEU A 1 240 ? 15.322 -4.901 -21.052 1.00 93.25 240 LEU A CA 1
ATOM 1885 C C . LEU A 1 240 ? 14.533 -5.819 -20.117 1.00 93.25 240 LEU A C 1
ATOM 1887 O O . LEU A 1 240 ? 14.719 -5.716 -18.906 1.00 93.25 240 LEU A O 1
ATOM 1891 N N . ASN A 1 241 ? 13.758 -6.761 -20.661 1.00 93.69 241 ASN A N 1
ATOM 1892 C CA . ASN A 1 241 ? 12.828 -7.612 -19.922 1.00 93.69 241 ASN A CA 1
ATOM 1893 C C . ASN A 1 241 ? 13.450 -8.292 -18.685 1.00 93.69 241 ASN A C 1
ATOM 1895 O O . ASN A 1 241 ? 12.877 -8.189 -17.604 1.00 93.69 241 ASN A O 1
ATOM 1899 N N . PRO A 1 242 ? 14.671 -8.873 -18.741 1.00 93.88 242 PRO A N 1
ATOM 1900 C CA . PRO A 1 242 ? 15.285 -9.459 -17.545 1.00 93.88 242 PRO A CA 1
ATOM 1901 C C . PRO A 1 242 ? 15.546 -8.445 -16.419 1.00 93.88 242 PRO A C 1
ATOM 1903 O O . PRO A 1 242 ? 15.538 -8.804 -15.244 1.00 93.88 242 PRO A O 1
ATOM 1906 N N . TYR A 1 243 ? 15.814 -7.182 -16.760 1.00 94.56 243 TYR A N 1
ATOM 1907 C CA . TYR A 1 243 ? 16.004 -6.114 -15.779 1.00 94.56 243 TYR A CA 1
ATOM 1908 C C . TYR A 1 243 ? 14.676 -5.532 -15.297 1.00 94.56 243 TYR A C 1
ATOM 1910 O O . TYR A 1 243 ? 14.590 -5.165 -14.130 1.00 94.56 243 TYR A O 1
ATOM 1918 N N . MET A 1 244 ? 13.675 -5.455 -16.177 1.00 94.12 244 MET A N 1
ATOM 1919 C CA . MET A 1 244 ? 12.317 -5.014 -15.854 1.00 94.12 244 MET A CA 1
ATOM 1920 C C . MET A 1 244 ? 11.701 -5.931 -14.800 1.00 94.12 244 MET A C 1
ATOM 1922 O O . MET A 1 244 ? 11.355 -5.467 -13.719 1.00 94.12 244 MET A O 1
ATOM 1926 N N . GLU A 1 245 ? 11.681 -7.235 -15.070 1.00 92.88 245 GLU A N 1
ATOM 1927 C CA . GLU A 1 245 ? 11.141 -8.255 -14.168 1.00 92.88 245 GLU A CA 1
ATOM 1928 C C . GLU A 1 245 ? 11.852 -8.241 -12.812 1.00 92.88 245 GLU A C 1
ATOM 1930 O O . GLU A 1 245 ? 11.216 -8.120 -11.768 1.00 92.88 245 GLU A O 1
ATOM 1935 N N . LYS A 1 246 ? 13.192 -8.239 -12.829 1.00 95.06 246 LYS A N 1
ATOM 1936 C CA . LYS A 1 246 ? 13.990 -8.175 -11.601 1.00 95.06 246 LYS A CA 1
ATOM 1937 C C . LYS A 1 246 ? 13.734 -6.898 -10.798 1.00 95.06 246 LYS A C 1
ATOM 1939 O O . LYS A 1 246 ? 13.790 -6.932 -9.572 1.00 95.06 246 LYS A O 1
ATOM 1944 N N . LEU A 1 247 ? 13.534 -5.764 -11.470 1.00 95.50 247 LEU A N 1
ATOM 1945 C CA . LEU A 1 247 ? 13.279 -4.493 -10.801 1.00 95.50 247 LEU A CA 1
ATOM 1946 C C . LEU A 1 247 ? 11.887 -4.465 -10.179 1.00 95.50 247 LEU A C 1
ATOM 1948 O O . LEU A 1 247 ? 11.778 -4.022 -9.043 1.00 95.50 247 LEU A O 1
ATOM 1952 N N . ARG A 1 248 ? 10.863 -4.955 -10.886 1.00 93.69 248 ARG A N 1
ATOM 1953 C CA . ARG A 1 248 ? 9.494 -5.054 -10.363 1.00 93.69 248 ARG A CA 1
ATOM 1954 C C . ARG A 1 248 ? 9.452 -5.892 -9.090 1.00 93.69 248 ARG A C 1
ATOM 1956 O O . ARG A 1 248 ? 8.950 -5.412 -8.082 1.00 93.69 248 ARG A O 1
ATOM 1963 N N . ASP A 1 249 ? 10.080 -7.068 -9.101 1.00 94.19 249 ASP A N 1
ATOM 1964 C CA . ASP A 1 249 ? 10.149 -7.934 -7.917 1.00 94.19 249 ASP A CA 1
ATOM 1965 C C . ASP A 1 249 ? 10.890 -7.255 -6.760 1.00 94.19 249 ASP A C 1
ATOM 1967 O O . ASP A 1 249 ? 10.433 -7.253 -5.619 1.00 94.19 249 ASP A O 1
ATOM 1971 N N . ALA A 1 250 ? 12.040 -6.641 -7.049 1.00 95.62 250 ALA A N 1
ATOM 1972 C CA . ALA A 1 250 ? 12.849 -6.002 -6.021 1.00 95.62 250 ALA A CA 1
ATOM 1973 C C . ALA A 1 250 ? 12.166 -4.758 -5.425 1.00 95.62 250 ALA A C 1
ATOM 1975 O O . ALA A 1 250 ? 12.295 -4.524 -4.224 1.00 95.62 250 ALA A O 1
ATOM 1976 N N . LEU A 1 251 ? 11.451 -3.976 -6.242 1.00 95.81 251 LEU A N 1
ATOM 1977 C CA . LEU A 1 251 ? 10.638 -2.847 -5.788 1.00 95.81 251 LEU A CA 1
ATOM 1978 C C . LEU A 1 251 ? 9.490 -3.330 -4.914 1.00 95.81 251 LEU A C 1
ATOM 1980 O O . LEU A 1 251 ? 9.384 -2.882 -3.779 1.00 95.81 251 LEU A O 1
ATOM 1984 N N . PHE A 1 252 ? 8.692 -4.278 -5.404 1.00 95.75 252 PHE A N 1
ATOM 1985 C CA . PHE A 1 252 ? 7.565 -4.823 -4.657 1.00 95.75 252 PHE A CA 1
ATOM 1986 C C . PHE A 1 252 ? 7.979 -5.264 -3.248 1.00 95.75 252 PHE A C 1
ATOM 1988 O O . PHE A 1 252 ? 7.404 -4.810 -2.263 1.00 95.75 252 PHE A O 1
ATOM 1995 N N . LEU A 1 253 ? 9.033 -6.081 -3.140 1.00 96.56 253 LEU A N 1
ATOM 1996 C CA . LEU A 1 253 ? 9.499 -6.598 -1.851 1.00 96.56 253 LEU A CA 1
ATOM 1997 C C . LEU A 1 253 ? 10.064 -5.502 -0.937 1.00 96.56 253 LEU A C 1
ATOM 1999 O O . LEU A 1 253 ? 9.815 -5.529 0.266 1.00 96.56 253 LEU A O 1
ATOM 2003 N N . LEU A 1 254 ? 10.799 -4.529 -1.490 1.00 97.12 254 LEU A N 1
ATOM 2004 C CA . LEU A 1 254 ? 11.318 -3.388 -0.727 1.00 97.12 254 LEU A CA 1
ATOM 2005 C C . LEU A 1 254 ? 10.182 -2.593 -0.067 1.00 97.12 254 LEU A C 1
ATOM 2007 O O . LEU A 1 254 ? 10.284 -2.207 1.101 1.00 97.12 254 LEU A O 1
ATOM 2011 N N . LEU A 1 255 ? 9.132 -2.324 -0.838 1.00 96.75 255 LEU A N 1
ATOM 2012 C CA . LEU A 1 255 ? 8.004 -1.511 -0.407 1.00 96.75 255 LEU A CA 1
ATOM 2013 C C . LEU A 1 255 ? 7.061 -2.285 0.507 1.00 96.75 255 LEU A C 1
ATOM 2015 O O . LEU A 1 255 ? 6.620 -1.725 1.504 1.00 96.75 255 LEU A O 1
ATOM 2019 N N . ALA A 1 256 ? 6.838 -3.575 0.240 1.00 96.75 256 ALA A N 1
ATOM 2020 C CA . ALA A 1 256 ? 6.121 -4.466 1.145 1.00 96.75 256 ALA A CA 1
ATOM 2021 C C . ALA A 1 256 ? 6.784 -4.495 2.526 1.00 96.75 256 ALA A C 1
ATOM 2023 O O . ALA A 1 256 ? 6.114 -4.292 3.534 1.00 96.75 256 ALA A O 1
ATOM 2024 N N . GLU A 1 257 ? 8.108 -4.658 2.586 1.00 97.44 257 GLU A N 1
ATOM 2025 C CA . GLU A 1 257 ? 8.838 -4.626 3.856 1.00 97.44 257 GLU A CA 1
ATOM 2026 C C . GLU A 1 257 ? 8.731 -3.263 4.548 1.00 97.44 257 GLU A C 1
ATOM 2028 O O . GLU A 1 257 ? 8.456 -3.222 5.741 1.00 97.44 257 GLU A O 1
ATOM 2033 N N . GLY A 1 258 ? 8.856 -2.148 3.815 1.00 97.31 258 GLY A N 1
ATOM 2034 C CA . GLY A 1 258 ? 8.617 -0.812 4.383 1.00 97.31 258 GLY A CA 1
ATOM 2035 C C . GLY A 1 258 ? 7.208 -0.642 4.944 1.00 97.31 258 GLY A C 1
ATOM 2036 O O . GLY A 1 258 ? 7.037 -0.140 6.048 1.00 97.31 258 GLY A O 1
ATOM 2037 N N . HIS A 1 259 ? 6.202 -1.120 4.223 1.00 97.69 259 HIS A N 1
ATOM 2038 C CA . HIS A 1 259 ? 4.814 -1.042 4.647 1.00 97.69 259 HIS A CA 1
ATOM 2039 C C . HIS A 1 259 ? 4.561 -1.810 5.947 1.00 97.69 259 HIS A C 1
ATOM 2041 O O . HIS A 1 259 ? 4.012 -1.257 6.896 1.00 97.69 259 HIS A O 1
ATOM 2047 N N . PHE A 1 260 ? 5.025 -3.058 6.040 1.00 97.88 260 PHE A N 1
ATOM 2048 C CA . PHE A 1 260 ? 4.858 -3.856 7.256 1.00 97.88 260 PHE A CA 1
ATOM 2049 C C . PHE A 1 260 ? 5.676 -3.329 8.437 1.00 97.88 260 PHE A C 1
ATOM 2051 O O . PHE A 1 260 ? 5.185 -3.373 9.562 1.00 97.88 260 PHE A O 1
ATOM 2058 N N . GLN A 1 261 ? 6.870 -2.776 8.192 1.00 97.62 261 GLN A N 1
ATOM 2059 C CA . GLN A 1 261 ? 7.638 -2.057 9.214 1.00 97.62 261 GLN A CA 1
ATOM 2060 C C . GLN A 1 261 ? 6.845 -0.875 9.779 1.00 97.62 261 GLN A C 1
ATOM 2062 O O . GLN A 1 261 ? 6.845 -0.659 10.988 1.00 97.62 261 GLN A O 1
ATOM 2067 N N . GLU A 1 262 ? 6.147 -0.129 8.922 1.00 97.94 262 GLU A N 1
ATOM 2068 C CA . GLU A 1 262 ? 5.364 1.023 9.356 1.00 97.94 262 GLU A CA 1
ATOM 2069 C C . GLU A 1 262 ? 4.114 0.632 10.134 1.00 97.94 262 GLU A C 1
ATOM 2071 O O . GLU A 1 262 ? 3.850 1.210 11.185 1.00 97.94 262 GLU A O 1
ATOM 2076 N N . ILE A 1 263 ? 3.382 -0.380 9.660 1.00 98.19 263 ILE A N 1
ATOM 2077 C CA . ILE A 1 263 ? 2.244 -0.948 10.391 1.00 98.19 263 ILE A CA 1
ATOM 2078 C C . ILE A 1 263 ? 2.700 -1.405 11.781 1.00 98.19 263 ILE A C 1
ATOM 2080 O O . ILE A 1 263 ? 2.058 -1.091 12.778 1.00 98.19 263 ILE A O 1
ATOM 2084 N N . HIS A 1 264 ? 3.820 -2.127 11.857 1.00 98.25 264 HIS A N 1
ATOM 2085 C CA . HIS A 1 264 ? 4.345 -2.660 13.114 1.00 98.25 264 HIS A CA 1
ATOM 2086 C C . HIS A 1 264 ? 4.736 -1.548 14.092 1.00 98.25 264 HIS A C 1
ATOM 2088 O O . HIS A 1 264 ? 4.375 -1.616 15.264 1.00 98.25 264 HIS A O 1
ATOM 2094 N N . ARG A 1 265 ? 5.397 -0.492 13.599 1.00 97.62 265 ARG A N 1
ATOM 2095 C CA . ARG A 1 265 ? 5.823 0.666 14.398 1.00 97.62 265 ARG A CA 1
ATOM 2096 C C . ARG A 1 265 ? 4.652 1.376 15.082 1.00 97.62 265 ARG A C 1
ATOM 2098 O O . ARG A 1 265 ? 4.746 1.735 16.254 1.00 97.62 265 ARG A O 1
ATOM 2105 N N . VAL A 1 266 ? 3.568 1.631 14.349 1.00 98.19 266 VAL A N 1
ATOM 2106 C CA . VAL A 1 266 ? 2.454 2.455 14.857 1.00 98.19 266 VAL A CA 1
ATOM 2107 C C . VAL A 1 266 ? 1.484 1.683 15.747 1.00 98.19 266 VAL A C 1
ATOM 2109 O O . VAL A 1 266 ? 0.768 2.308 16.529 1.00 98.19 266 VAL A O 1
ATOM 2112 N N . LEU A 1 267 ? 1.429 0.354 15.633 1.00 98.44 267 LEU A N 1
ATOM 2113 C CA . LEU A 1 267 ? 0.493 -0.465 16.400 1.00 98.44 267 LEU A CA 1
ATOM 2114 C C . LEU A 1 267 ? 0.833 -0.473 17.892 1.00 98.44 267 LEU A C 1
ATOM 2116 O O . LEU A 1 267 ? 1.990 -0.648 18.288 1.00 98.44 267 LEU A O 1
ATOM 2120 N N . THR A 1 268 ? -0.198 -0.312 18.721 1.00 97.69 268 THR A N 1
ATOM 2121 C CA . THR A 1 268 ? -0.120 -0.579 20.163 1.00 97.69 268 THR A CA 1
ATOM 2122 C C . THR A 1 268 ? 0.170 -2.063 20.416 1.00 97.69 268 THR A C 1
ATOM 2124 O O . THR A 1 268 ? -0.053 -2.904 19.546 1.00 97.69 268 THR A O 1
ATOM 2127 N N . GLU A 1 269 ? 0.606 -2.410 21.632 1.00 94.56 269 GLU A N 1
ATOM 2128 C CA . GLU A 1 269 ? 0.908 -3.802 22.022 1.00 94.56 269 GLU A CA 1
ATOM 2129 C C . GLU A 1 269 ? -0.263 -4.772 21.778 1.00 94.56 269 GLU A C 1
ATOM 2131 O O . GLU A 1 269 ? -0.071 -5.919 21.384 1.00 94.56 269 GLU A O 1
ATOM 2136 N N . ASN A 1 270 ? -1.494 -4.290 21.969 1.00 94.69 270 ASN A N 1
ATOM 2137 C CA . ASN A 1 270 ? -2.721 -5.059 21.746 1.00 94.69 270 ASN A CA 1
ATOM 2138 C C . ASN A 1 270 ? -3.423 -4.690 20.433 1.00 94.69 270 ASN A C 1
ATOM 2140 O O . ASN A 1 270 ? -4.556 -5.116 20.203 1.00 94.69 270 ASN A O 1
ATOM 2144 N N . GLY A 1 271 ? -2.775 -3.893 19.587 1.00 96.62 271 GLY A N 1
ATOM 2145 C CA . GLY A 1 271 ? -3.329 -3.467 18.317 1.00 96.62 271 GLY A CA 1
ATOM 2146 C C . GLY A 1 271 ? -3.499 -4.636 17.348 1.00 96.62 271 GLY A C 1
ATOM 2147 O O . GLY A 1 271 ? -2.922 -5.717 17.514 1.00 96.62 271 GLY A O 1
ATOM 2148 N N . ARG A 1 272 ? -4.312 -4.430 16.314 1.00 97.50 272 ARG A N 1
ATOM 2149 C CA . ARG A 1 272 ? -4.468 -5.376 15.202 1.00 97.50 272 ARG A CA 1
ATOM 2150 C C . ARG A 1 272 ? -4.295 -4.659 13.877 1.00 97.50 272 ARG A C 1
ATOM 2152 O O . ARG A 1 272 ? -4.723 -3.518 13.720 1.00 97.50 272 ARG A O 1
ATOM 2159 N N . ALA A 1 273 ? -3.732 -5.348 12.893 1.00 97.81 273 ALA A N 1
ATOM 2160 C CA . ALA A 1 273 ? -3.818 -4.909 11.508 1.00 97.81 273 ALA A CA 1
ATOM 2161 C C . ALA A 1 273 ? -4.758 -5.811 10.709 1.00 97.81 273 ALA A C 1
ATOM 2163 O O . ALA A 1 273 ? -4.608 -7.030 10.690 1.00 97.81 273 ALA A O 1
ATOM 2164 N N . TYR A 1 274 ? -5.709 -5.195 10.015 1.00 97.44 274 TYR A N 1
ATOM 2165 C CA . TYR A 1 274 ? -6.398 -5.813 8.896 1.00 97.44 274 TYR A CA 1
ATOM 2166 C C . TYR A 1 274 ? -5.521 -5.680 7.657 1.00 97.44 274 TYR A C 1
ATOM 2168 O O . TYR A 1 274 ? -5.197 -4.563 7.246 1.00 97.44 274 TYR A O 1
ATOM 2176 N N . PHE A 1 275 ? -5.188 -6.806 7.037 1.00 96.38 275 PHE A N 1
ATOM 2177 C CA . PHE A 1 275 ? -4.435 -6.834 5.795 1.00 96.38 275 PHE A CA 1
ATOM 2178 C C . PHE A 1 275 ? -5.157 -7.667 4.741 1.00 96.38 275 PHE A C 1
ATOM 2180 O O . PHE A 1 275 ? -5.613 -8.776 5.021 1.00 96.38 275 PHE A O 1
ATOM 2187 N N . SER A 1 276 ? -5.246 -7.170 3.510 1.00 94.12 276 SER A N 1
ATOM 2188 C CA . SER A 1 276 ? -5.701 -7.993 2.390 1.00 94.12 276 SER A CA 1
ATOM 2189 C C . SER A 1 276 ? -4.946 -7.708 1.104 1.00 94.12 276 SER A C 1
ATOM 2191 O O . SER A 1 276 ? -4.563 -6.571 0.829 1.00 94.12 276 SER A O 1
ATOM 2193 N N . LEU A 1 277 ? -4.741 -8.763 0.321 1.00 92.56 277 LEU A N 1
ATOM 2194 C CA . LEU A 1 277 ? -4.044 -8.721 -0.957 1.00 92.56 277 LEU A CA 1
ATOM 2195 C C . LEU A 1 277 ? -4.595 -9.763 -1.925 1.00 92.56 277 LEU A C 1
ATOM 2197 O O . LEU A 1 277 ? -5.184 -10.769 -1.527 1.00 92.56 277 LEU A O 1
ATOM 2201 N N . GLU A 1 278 ? -4.348 -9.540 -3.205 1.00 90.62 278 GLU A N 1
ATOM 2202 C CA . GLU A 1 278 ? -4.648 -10.504 -4.251 1.00 90.62 278 GLU A CA 1
ATOM 2203 C C . GLU A 1 278 ? -3.726 -11.729 -4.158 1.00 90.62 278 GLU A C 1
ATOM 2205 O O . GLU A 1 278 ? -2.503 -11.597 -4.119 1.00 90.62 278 GLU A O 1
ATOM 2210 N N . ASN A 1 279 ? -4.313 -12.927 -4.131 1.00 90.94 279 ASN A N 1
ATOM 2211 C CA . ASN A 1 279 ? -3.585 -14.196 -4.206 1.00 90.94 279 ASN A CA 1
ATOM 2212 C C . ASN A 1 279 ? -3.657 -14.794 -5.616 1.00 90.94 279 ASN A C 1
ATOM 2214 O O . ASN A 1 279 ? -2.644 -15.238 -6.154 1.00 90.94 279 ASN A O 1
ATOM 2218 N N . PHE A 1 280 ? -4.836 -14.766 -6.243 1.00 90.25 280 PHE A N 1
ATOM 2219 C CA . PHE A 1 280 ? -5.008 -15.229 -7.619 1.00 90.25 280 PHE A CA 1
ATOM 2220 C C . PHE A 1 280 ? -5.699 -14.188 -8.484 1.00 90.25 280 PHE A C 1
ATOM 2222 O O . PHE A 1 280 ? -6.642 -13.546 -8.033 1.00 90.25 280 PHE A O 1
ATOM 2229 N N . HIS A 1 281 ? -5.280 -14.126 -9.740 1.00 89.12 281 HIS A N 1
ATOM 2230 C CA . HIS A 1 281 ? -5.873 -13.314 -10.792 1.00 89.12 281 HIS A CA 1
ATOM 2231 C C . HIS A 1 281 ? -6.433 -14.219 -11.891 1.00 89.12 281 HIS A C 1
ATOM 2233 O O . HIS A 1 281 ? -5.774 -15.192 -12.273 1.00 89.12 281 HIS A O 1
ATOM 2239 N N . TRP A 1 282 ? -7.620 -13.923 -12.410 1.00 87.31 282 TRP A N 1
ATOM 2240 C CA . TRP A 1 282 ? -8.173 -14.593 -13.585 1.00 87.31 282 TRP A CA 1
ATOM 2241 C C . TRP A 1 282 ? -7.846 -13.789 -14.838 1.00 87.31 282 TRP A C 1
ATOM 2243 O O . TRP A 1 282 ? -8.308 -12.666 -15.005 1.00 87.31 282 TRP A O 1
ATOM 2253 N N . ASP A 1 283 ? -7.060 -14.381 -15.733 1.00 82.62 283 ASP A N 1
ATOM 2254 C CA . ASP A 1 283 ? -6.773 -13.792 -17.036 1.00 82.62 283 ASP A CA 1
ATOM 2255 C C . ASP A 1 283 ? -7.868 -14.174 -18.035 1.00 82.62 283 ASP A C 1
ATOM 2257 O O . ASP A 1 283 ? -7.976 -15.335 -18.449 1.00 82.62 283 ASP A O 1
ATOM 2261 N N . MET A 1 284 ? -8.641 -13.177 -18.467 1.00 80.75 284 MET A N 1
ATOM 2262 C CA . MET A 1 284 ? -9.706 -13.346 -19.456 1.00 80.75 284 MET A CA 1
ATOM 2263 C C . MET A 1 284 ? -9.209 -13.870 -20.813 1.00 80.75 284 MET A C 1
ATOM 2265 O O . MET A 1 284 ? -9.978 -14.498 -21.539 1.00 80.75 284 MET A O 1
ATOM 2269 N N . ILE A 1 285 ? -7.951 -13.612 -21.193 1.00 84.06 285 ILE A N 1
ATOM 2270 C CA . ILE A 1 285 ? -7.417 -14.005 -22.509 1.00 84.06 285 ILE A CA 1
ATOM 2271 C C . ILE A 1 285 ? -7.147 -15.506 -22.547 1.00 84.06 285 ILE A C 1
ATOM 2273 O O . ILE A 1 285 ? -7.464 -16.176 -23.532 1.00 84.06 285 ILE A O 1
ATOM 2277 N N . THR A 1 286 ? -6.526 -16.037 -21.494 1.00 87.00 286 THR A N 1
ATOM 2278 C CA . THR A 1 286 ? -6.180 -17.461 -21.413 1.00 87.00 286 THR A CA 1
ATOM 2279 C C . THR A 1 286 ? -7.230 -18.306 -20.694 1.00 87.00 286 THR A C 1
ATOM 2281 O O . THR A 1 286 ? -7.104 -19.533 -20.711 1.00 87.00 286 THR A O 1
ATOM 2284 N N . ASP A 1 287 ? -8.251 -17.667 -20.113 1.00 88.25 287 ASP A N 1
ATOM 2285 C CA . ASP A 1 287 ? -9.309 -18.264 -19.290 1.00 88.25 287 ASP A CA 1
ATOM 2286 C C . ASP A 1 287 ? -8.740 -19.131 -18.154 1.00 88.25 287 ASP A C 1
ATOM 2288 O O . ASP A 1 287 ? -9.074 -20.306 -17.974 1.00 88.25 287 ASP A O 1
ATOM 2292 N N . ARG A 1 288 ? -7.768 -18.575 -17.419 1.00 90.31 288 ARG A N 1
ATOM 2293 C CA . ARG A 1 288 ? -7.020 -19.298 -16.381 1.00 90.31 288 ARG A CA 1
ATOM 2294 C C . ARG A 1 288 ? -6.729 -18.433 -15.168 1.00 90.31 288 ARG A C 1
ATOM 2296 O O . ARG A 1 288 ? -6.516 -17.231 -15.272 1.00 90.31 288 ARG A O 1
ATOM 2303 N N . TRP A 1 289 ? -6.668 -19.098 -14.018 1.00 91.44 289 TRP A N 1
ATOM 2304 C CA . TRP A 1 289 ? -6.209 -18.509 -12.767 1.00 91.44 289 TRP A CA 1
ATOM 2305 C C . TRP A 1 289 ? -4.686 -18.577 -12.667 1.00 91.44 289 TRP A C 1
ATOM 2307 O O . TRP A 1 289 ? -4.090 -19.640 -12.855 1.00 91.44 289 TRP A O 1
ATOM 2317 N N . PHE A 1 290 ? -4.072 -17.453 -12.314 1.00 89.88 290 PHE A N 1
ATOM 2318 C CA . PHE A 1 290 ? -2.644 -17.327 -12.061 1.00 89.88 290 PHE A CA 1
ATOM 2319 C C . PHE A 1 290 ? -2.418 -16.851 -10.641 1.00 89.88 290 PHE A C 1
ATOM 2321 O O . PHE A 1 290 ? -3.118 -15.966 -10.155 1.00 89.88 290 PHE A O 1
ATOM 2328 N N . GLN A 1 291 ? -1.428 -17.436 -9.975 1.00 90.25 291 GLN A N 1
ATOM 2329 C CA . GLN A 1 291 ? -1.009 -16.934 -8.679 1.00 90.25 291 GLN A CA 1
ATOM 2330 C C . GLN A 1 291 ? -0.270 -15.609 -8.862 1.00 90.25 291 GLN A C 1
ATOM 2332 O O . GLN A 1 291 ? 0.614 -15.498 -9.718 1.00 90.25 291 GLN A O 1
ATOM 2337 N N . VAL A 1 292 ? -0.615 -14.624 -8.038 1.00 88.12 292 VAL A N 1
ATOM 2338 C CA . VAL A 1 292 ? 0.076 -13.340 -8.001 1.00 88.12 292 VAL A CA 1
ATOM 2339 C C . VAL A 1 292 ? 1.524 -13.564 -7.593 1.00 88.12 292 VAL A C 1
ATOM 2341 O O . VAL A 1 292 ? 1.852 -14.300 -6.656 1.00 88.12 292 VAL A O 1
ATOM 2344 N N . ARG A 1 293 ? 2.424 -12.934 -8.344 1.00 87.12 293 ARG A N 1
ATOM 2345 C CA . ARG A 1 293 ? 3.857 -13.057 -8.112 1.00 87.12 293 ARG A CA 1
ATOM 2346 C C . ARG A 1 293 ? 4.228 -12.494 -6.743 1.00 87.12 293 ARG A C 1
ATOM 2348 O O . ARG A 1 293 ? 3.624 -11.541 -6.274 1.00 87.12 293 ARG A O 1
ATOM 2355 N N . ASN A 1 294 ? 5.257 -13.066 -6.123 1.00 89.75 294 ASN A N 1
ATOM 2356 C CA . ASN A 1 294 ? 5.788 -12.644 -4.823 1.00 89.75 294 ASN A CA 1
ATOM 2357 C C . ASN A 1 294 ? 4.827 -12.803 -3.633 1.00 89.75 294 ASN A C 1
ATOM 2359 O O . ASN A 1 294 ? 5.234 -12.491 -2.521 1.00 89.75 294 ASN A O 1
ATOM 2363 N N . PHE A 1 295 ? 3.628 -13.373 -3.814 1.00 91.12 295 PHE A N 1
ATOM 2364 C CA . PHE A 1 295 ? 2.677 -13.618 -2.726 1.00 91.12 295 PHE A CA 1
ATOM 2365 C C . PHE A 1 295 ? 3.317 -14.345 -1.529 1.00 91.12 295 PHE A C 1
ATOM 2367 O O . PHE A 1 295 ? 3.253 -13.859 -0.403 1.00 91.12 295 PHE A O 1
ATOM 2374 N N . SER A 1 296 ? 4.014 -15.464 -1.767 1.00 92.56 296 SER A N 1
ATOM 2375 C CA . SER A 1 296 ? 4.704 -16.210 -0.702 1.00 92.56 296 SER A CA 1
ATOM 2376 C C . SER A 1 296 ? 5.776 -15.380 0.008 1.00 92.56 296 SER A C 1
ATOM 2378 O O . SER A 1 296 ? 5.855 -15.407 1.230 1.00 92.56 296 SER A O 1
ATOM 2380 N N . ALA A 1 297 ? 6.556 -14.594 -0.738 1.00 94.88 297 ALA A N 1
ATOM 2381 C CA . ALA A 1 297 ? 7.578 -13.726 -0.159 1.00 94.88 297 ALA A CA 1
ATOM 2382 C C . ALA A 1 297 ? 6.960 -12.584 0.670 1.00 94.88 297 ALA A C 1
ATOM 2384 O O . ALA A 1 297 ? 7.528 -12.188 1.685 1.00 94.88 297 ALA A O 1
ATOM 2385 N N . THR A 1 298 ? 5.779 -12.083 0.293 1.00 94.88 298 THR A N 1
ATOM 2386 C CA . THR A 1 298 ? 5.017 -11.134 1.117 1.00 94.88 298 THR A CA 1
ATOM 2387 C C . THR A 1 298 ? 4.622 -11.758 2.447 1.00 94.88 298 THR A C 1
ATOM 2389 O O . THR A 1 298 ? 4.815 -11.121 3.478 1.00 94.88 298 THR A O 1
ATOM 2392 N N . LEU A 1 299 ? 4.135 -13.005 2.450 1.00 95.06 299 LEU A N 1
ATOM 2393 C CA . LEU A 1 299 ? 3.797 -13.710 3.691 1.00 95.06 299 LEU A CA 1
ATOM 2394 C C . LEU A 1 299 ? 5.022 -13.915 4.588 1.00 95.06 299 LEU A C 1
ATOM 2396 O O . LEU A 1 299 ? 4.922 -13.713 5.794 1.00 95.06 299 LEU A O 1
ATOM 2400 N N . GLU A 1 300 ? 6.180 -14.243 4.013 1.00 96.62 300 GLU A N 1
ATOM 2401 C CA . GLU A 1 300 ? 7.441 -14.344 4.762 1.00 96.62 300 GLU A CA 1
ATOM 2402 C C . GLU A 1 300 ? 7.849 -12.999 5.381 1.00 96.62 300 GLU A C 1
ATOM 2404 O O . GLU A 1 300 ? 8.311 -12.952 6.519 1.00 96.62 300 GLU A O 1
ATOM 2409 N N . ILE A 1 301 ? 7.675 -11.884 4.661 1.00 96.94 301 ILE A N 1
ATOM 2410 C CA . ILE A 1 301 ? 7.924 -10.545 5.212 1.00 96.94 301 ILE A CA 1
ATOM 2411 C C . ILE A 1 301 ? 6.934 -10.245 6.341 1.00 96.94 301 ILE A C 1
ATOM 2413 O O . ILE A 1 301 ? 7.365 -9.795 7.398 1.00 96.94 301 ILE A O 1
ATOM 2417 N N . MET A 1 302 ? 5.640 -10.516 6.150 1.00 96.69 302 MET A N 1
ATOM 2418 C CA . MET A 1 302 ? 4.613 -10.333 7.182 1.00 96.69 302 MET A CA 1
ATOM 2419 C C . MET A 1 302 ? 4.950 -11.116 8.448 1.00 96.69 302 MET A C 1
ATOM 2421 O O . MET A 1 302 ? 4.903 -10.561 9.543 1.00 96.69 302 MET A O 1
ATOM 2425 N N . GLU A 1 303 ? 5.352 -12.380 8.302 1.00 97.44 303 GLU A N 1
ATOM 2426 C CA . GLU A 1 303 ? 5.715 -13.245 9.420 1.00 97.44 303 GLU A CA 1
ATOM 2427 C C . GLU A 1 303 ? 6.871 -12.664 10.243 1.00 97.44 303 GLU A C 1
ATOM 2429 O O . GLU A 1 303 ? 6.897 -12.848 11.455 1.00 97.44 303 GLU A O 1
ATOM 2434 N N . LYS A 1 304 ? 7.813 -11.915 9.657 1.00 97.38 304 LYS A N 1
ATOM 2435 C CA . LYS A 1 304 ? 8.886 -11.282 10.448 1.00 97.38 304 LYS A CA 1
ATOM 2436 C C . LYS A 1 304 ? 8.347 -10.332 11.522 1.00 97.38 304 LYS A C 1
ATOM 2438 O O . LYS A 1 304 ? 8.955 -10.233 12.583 1.00 97.38 304 LYS A O 1
ATOM 2443 N N . TYR A 1 305 ? 7.236 -9.651 11.245 1.00 98.00 305 TYR A N 1
ATOM 2444 C CA . TYR A 1 305 ? 6.698 -8.576 12.086 1.00 98.00 305 TYR A CA 1
ATOM 2445 C C . TYR A 1 305 ? 5.436 -8.974 12.850 1.00 98.00 305 TYR A C 1
ATOM 2447 O O . TYR A 1 305 ? 5.136 -8.361 13.873 1.00 98.00 305 TYR A O 1
ATOM 2455 N N . PHE A 1 306 ? 4.705 -9.989 12.380 1.00 98.44 306 PHE A N 1
ATOM 2456 C CA . PHE A 1 306 ? 3.372 -10.293 12.889 1.00 98.44 306 PHE A CA 1
ATOM 2457 C C . PHE A 1 306 ? 3.130 -11.779 13.152 1.00 98.44 306 PHE A C 1
ATOM 2459 O O . PHE A 1 306 ? 3.682 -12.657 12.480 1.00 98.44 306 PHE A O 1
ATOM 2466 N N . TRP A 1 307 ? 2.268 -12.060 14.128 1.00 97.06 307 TRP A N 1
ATOM 2467 C CA . TRP A 1 307 ? 1.525 -13.315 14.210 1.00 97.06 307 TRP A CA 1
ATOM 2468 C C . TRP A 1 307 ? 0.236 -13.206 13.393 1.00 97.06 307 TRP A C 1
ATOM 2470 O O . TRP A 1 307 ? -0.343 -12.127 13.267 1.00 97.06 307 TRP A O 1
ATOM 2480 N N . PHE A 1 308 ? -0.207 -14.331 12.833 1.00 94.56 308 PHE A N 1
ATOM 2481 C CA . PHE A 1 308 ? -1.474 -14.417 12.115 1.00 94.56 308 PHE A CA 1
ATOM 2482 C C . PHE A 1 308 ? -2.576 -14.838 13.082 1.00 94.56 308 PHE A C 1
ATOM 2484 O O . PHE A 1 308 ? -2.529 -15.937 13.634 1.00 94.56 308 PHE A O 1
ATOM 2491 N N . ASP A 1 309 ? -3.562 -13.969 13.253 1.00 92.19 309 ASP A N 1
ATOM 2492 C CA . ASP A 1 309 ? -4.731 -14.210 14.085 1.00 92.19 309 ASP A CA 1
ATOM 2493 C C . ASP A 1 309 ? -5.867 -14.760 13.216 1.00 92.19 309 ASP A C 1
ATOM 2495 O O . ASP A 1 309 ? -6.453 -14.066 12.380 1.00 92.19 309 ASP A O 1
ATOM 2499 N N . PHE A 1 310 ? -6.142 -16.051 13.394 1.00 87.25 310 PHE A N 1
ATOM 2500 C CA . PHE A 1 310 ? -7.208 -16.766 12.693 1.00 87.25 310 PHE A CA 1
ATOM 2501 C C . PHE A 1 310 ? -8.482 -16.912 13.533 1.00 87.25 310 PHE A C 1
ATOM 2503 O O . PHE A 1 310 ? -9.456 -17.487 13.046 1.00 87.25 310 PHE A O 1
ATOM 2510 N N . ASP A 1 311 ? -8.478 -16.403 14.766 1.00 87.88 311 ASP A N 1
ATOM 2511 C CA . ASP A 1 311 ? -9.553 -16.604 15.737 1.00 87.88 311 ASP A CA 1
ATOM 2512 C C . ASP A 1 311 ? -10.447 -15.362 15.861 1.00 87.88 311 ASP A C 1
ATOM 2514 O O . ASP A 1 311 ? -11.644 -15.489 16.133 1.00 87.88 311 ASP A O 1
ATOM 2518 N N . THR A 1 312 ? -9.910 -14.162 15.605 1.00 86.56 312 THR A N 1
ATOM 2519 C CA . THR A 1 312 ? -10.677 -12.909 15.690 1.00 86.56 312 THR A CA 1
ATOM 2520 C C . THR A 1 312 ? -11.760 -12.799 14.616 1.00 86.56 312 THR A C 1
ATOM 2522 O O . THR A 1 312 ? -12.862 -12.327 14.897 1.00 86.56 312 THR A O 1
ATOM 2525 N N . LEU A 1 313 ? -11.493 -13.239 13.381 1.00 82.56 313 LEU A N 1
ATOM 2526 C CA . LEU A 1 313 ? -12.501 -13.295 12.316 1.00 82.56 313 LEU A CA 1
ATOM 2527 C C . LEU A 1 313 ? -12.794 -14.749 11.926 1.00 82.56 313 LEU A C 1
ATOM 2529 O O . LEU A 1 313 ? -11.869 -15.552 11.842 1.00 82.56 313 LEU A O 1
ATOM 2533 N N . PRO A 1 314 ? -14.055 -15.108 11.607 1.00 79.06 314 PRO A N 1
ATOM 2534 C CA . PRO A 1 314 ? -14.377 -16.470 11.193 1.00 79.06 314 PRO A CA 1
ATOM 2535 C C . PRO A 1 314 ? -13.596 -16.871 9.938 1.00 79.06 314 PRO A C 1
ATOM 2537 O O . PRO A 1 314 ? -13.495 -16.083 9.001 1.00 79.06 314 PRO A O 1
ATOM 2540 N N . GLY A 1 315 ? -13.150 -18.126 9.842 1.00 73.56 315 GLY A N 1
ATOM 2541 C CA . GLY A 1 315 ? -12.373 -18.610 8.689 1.00 73.56 315 GLY A CA 1
ATOM 2542 C C . GLY A 1 315 ? -13.050 -18.427 7.318 1.00 73.56 315 GLY A C 1
ATOM 2543 O O . GLY A 1 315 ? -12.373 -18.319 6.298 1.00 73.56 315 GLY A O 1
ATOM 2544 N N . SER A 1 316 ? -14.381 -18.292 7.273 1.00 74.12 316 SER A N 1
ATOM 2545 C CA . SER A 1 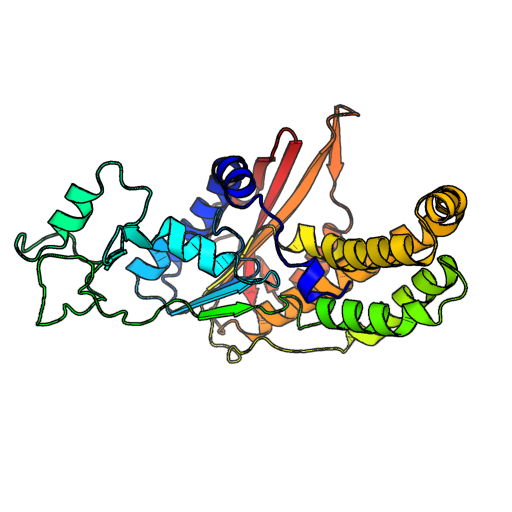316 ? -15.120 -17.935 6.051 1.00 74.12 316 SER A CA 1
ATOM 2546 C C . SER A 1 316 ? -14.800 -16.533 5.513 1.00 74.12 316 SER A C 1
ATOM 2548 O O . SER A 1 316 ? -15.222 -16.198 4.415 1.00 74.12 316 SER A O 1
ATOM 2550 N N . PHE A 1 317 ? -14.088 -15.708 6.282 1.00 78.06 317 PHE A N 1
ATOM 2551 C CA . PHE A 1 317 ? -13.653 -14.362 5.922 1.00 78.06 317 PHE A CA 1
ATOM 2552 C C . PHE A 1 317 ? -12.227 -14.346 5.357 1.00 78.06 317 PHE A C 1
ATOM 2554 O O . PHE A 1 317 ? -11.720 -13.274 5.047 1.00 78.06 317 PHE A O 1
ATOM 2561 N N . ILE A 1 318 ? -11.558 -15.492 5.202 1.00 81.62 318 ILE A N 1
ATOM 2562 C CA . ILE A 1 318 ? -10.154 -15.519 4.766 1.00 81.62 318 ILE A CA 1
ATOM 2563 C C . ILE A 1 318 ? -10.012 -15.218 3.272 1.00 81.62 318 ILE A C 1
ATOM 2565 O O . ILE A 1 318 ? -9.060 -14.547 2.892 1.00 81.62 318 ILE A O 1
ATOM 2569 N N . ALA A 1 319 ? -10.929 -15.677 2.418 1.00 87.50 319 ALA A N 1
ATOM 2570 C CA . ALA A 1 319 ? -10.799 -15.517 0.971 1.00 87.50 319 ALA A CA 1
ATOM 2571 C C . ALA A 1 319 ? -12.122 -15.118 0.314 1.00 87.50 319 ALA A C 1
ATOM 2573 O O . ALA A 1 319 ? -13.141 -15.762 0.552 1.00 87.50 319 ALA A O 1
ATOM 2574 N N . ASP A 1 320 ? -12.081 -14.102 -0.548 1.00 87.88 320 ASP A N 1
ATOM 2575 C CA . ASP A 1 320 ? -13.215 -13.685 -1.375 1.00 87.88 320 ASP A CA 1
ATOM 2576 C C . ASP A 1 320 ? -12.845 -13.701 -2.851 1.00 87.88 320 ASP A C 1
ATOM 2578 O O . ASP A 1 320 ? -11.742 -13.309 -3.229 1.00 87.88 320 ASP A O 1
ATOM 2582 N N . ARG A 1 321 ? -13.810 -14.069 -3.695 1.00 87.69 321 ARG A N 1
ATOM 2583 C CA . ARG A 1 321 ? -13.752 -13.771 -5.126 1.00 87.69 321 ARG A CA 1
ATOM 2584 C C . ARG A 1 321 ? -14.310 -12.371 -5.352 1.00 87.69 321 ARG A C 1
ATOM 2586 O O . ARG A 1 321 ? -15.454 -12.099 -4.989 1.00 87.69 321 ARG A O 1
ATOM 2593 N N . VAL A 1 322 ? -13.512 -11.505 -5.958 1.00 84.56 322 VAL A N 1
ATOM 2594 C CA . VAL A 1 322 ? -13.843 -10.107 -6.227 1.00 84.56 322 VAL A CA 1
ATOM 2595 C C . VAL A 1 322 ? -13.764 -9.868 -7.729 1.00 84.56 322 VAL A C 1
ATOM 2597 O O . VAL A 1 322 ? -12.796 -10.265 -8.363 1.00 84.56 322 VAL A O 1
ATOM 2600 N N . GLY A 1 323 ? -14.785 -9.234 -8.307 1.00 77.56 323 GLY A N 1
ATOM 2601 C CA . GLY A 1 323 ? -14.768 -8.815 -9.711 1.00 77.56 323 GLY A CA 1
ATOM 2602 C C . GLY A 1 323 ? -14.488 -7.320 -9.824 1.00 77.56 323 GLY A C 1
ATOM 2603 O O . GLY A 1 323 ? -15.219 -6.539 -9.220 1.00 77.56 323 GLY A O 1
ATOM 2604 N N . ILE A 1 324 ? -13.476 -6.902 -10.582 1.00 69.31 324 ILE A N 1
ATOM 2605 C CA . ILE A 1 324 ? -13.116 -5.489 -10.792 1.00 69.31 324 ILE A CA 1
ATOM 2606 C C . ILE A 1 324 ? -13.080 -5.218 -12.295 1.00 69.31 324 ILE A C 1
ATOM 2608 O O . ILE A 1 324 ? -12.260 -5.771 -13.012 1.00 69.31 324 ILE A O 1
ATOM 2612 N N . MET A 1 325 ? -13.976 -4.353 -12.781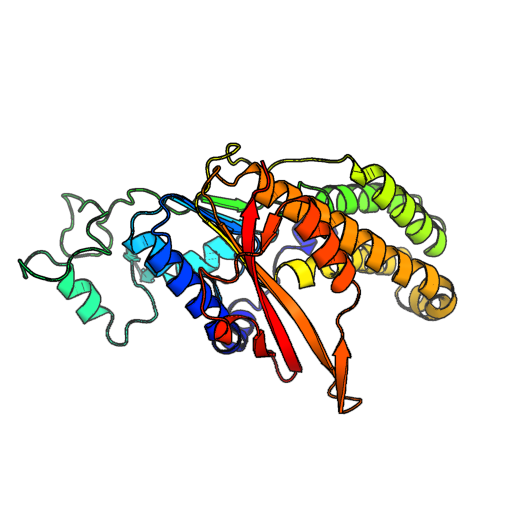 1.00 65.38 325 MET A N 1
ATOM 2613 C CA . MET A 1 325 ? -14.017 -3.902 -14.186 1.00 65.38 325 MET A CA 1
ATOM 2614 C C . MET A 1 325 ? -14.032 -5.021 -15.254 1.00 65.38 325 MET A C 1
ATOM 2616 O O . MET A 1 325 ? -13.644 -4.784 -16.394 1.00 65.38 325 MET A O 1
ATOM 2620 N N . GLY A 1 326 ? -14.544 -6.208 -14.916 1.00 66.44 326 GLY A N 1
ATOM 2621 C CA . GLY A 1 326 ? -14.636 -7.362 -15.820 1.00 66.44 326 GLY A CA 1
ATOM 2622 C C . GLY A 1 326 ? -13.599 -8.451 -15.544 1.00 66.44 326 GLY A C 1
ATOM 2623 O O . GLY A 1 326 ? -13.856 -9.601 -15.884 1.00 66.44 326 GLY A O 1
ATOM 2624 N N . ASP A 1 327 ? -12.509 -8.113 -14.854 1.00 72.50 327 ASP A N 1
ATOM 2625 C CA . ASP A 1 327 ? -11.551 -9.086 -14.336 1.00 72.50 327 ASP A CA 1
ATOM 2626 C C . ASP A 1 327 ? -12.034 -9.658 -13.003 1.00 72.50 327 ASP A C 1
ATOM 2628 O O . ASP A 1 327 ? -12.865 -9.065 -12.304 1.00 72.50 327 ASP A O 1
ATOM 2632 N N . GLU A 1 328 ? -11.488 -10.810 -12.625 1.00 86.62 328 GLU A N 1
ATOM 2633 C CA . GLU A 1 328 ? -11.758 -11.432 -11.336 1.00 86.62 328 GLU A CA 1
ATOM 2634 C C . GLU A 1 328 ? -10.471 -11.770 -10.602 1.00 86.62 328 GLU A C 1
ATOM 2636 O O . GLU A 1 328 ? -9.476 -12.186 -11.192 1.00 86.62 328 GLU A O 1
ATOM 2641 N N . CYS A 1 329 ? -10.518 -11.653 -9.283 1.00 88.56 329 CYS A N 1
ATOM 2642 C CA . CYS A 1 329 ? -9.416 -12.006 -8.419 1.00 88.56 329 CYS A CA 1
ATOM 2643 C C . CYS A 1 329 ? -9.890 -12.738 -7.161 1.00 88.56 329 CYS A C 1
ATOM 2645 O O . CYS A 1 329 ? -11.046 -12.633 -6.747 1.00 88.56 329 CYS A O 1
ATOM 2647 N N . ILE A 1 330 ? -8.993 -13.511 -6.554 1.00 90.69 330 ILE A N 1
ATOM 2648 C CA . ILE A 1 330 ? -9.173 -14.079 -5.220 1.00 90.69 330 ILE A CA 1
ATOM 2649 C C . ILE A 1 330 ? -8.345 -13.236 -4.264 1.00 90.69 330 ILE A C 1
ATOM 2651 O O . ILE A 1 330 ? -7.113 -13.274 -4.295 1.00 90.69 330 ILE A O 1
ATOM 2655 N N . VAL A 1 331 ? -9.033 -12.493 -3.406 1.00 91.25 331 VAL A N 1
ATOM 2656 C CA . VAL A 1 331 ? -8.429 -11.667 -2.365 1.00 91.25 331 VAL A CA 1
ATOM 2657 C C . VAL A 1 331 ? -8.332 -12.485 -1.093 1.00 91.25 331 VAL A C 1
ATOM 2659 O O . VAL A 1 331 ? -9.337 -13.008 -0.612 1.00 91.25 331 VAL A O 1
ATOM 2662 N N . GLN A 1 332 ? -7.128 -12.565 -0.537 1.00 92.88 332 GLN A N 1
ATOM 2663 C CA . GLN A 1 332 ? -6.883 -13.181 0.755 1.00 92.88 332 GLN A CA 1
ATOM 2664 C C . GLN A 1 332 ? -6.761 -12.112 1.840 1.00 92.88 332 GLN A C 1
ATOM 2666 O O . GLN A 1 332 ? -6.212 -11.034 1.621 1.00 92.88 332 GLN A O 1
ATOM 2671 N N . THR A 1 333 ? -7.315 -12.404 3.009 1.00 94.44 333 THR A N 1
ATOM 2672 C CA . THR A 1 333 ? -7.424 -11.504 4.153 1.00 94.44 333 THR A CA 1
ATOM 2673 C C . THR A 1 333 ? -6.766 -12.122 5.376 1.00 94.44 333 THR A C 1
ATOM 2675 O O . THR A 1 333 ? -6.894 -13.322 5.620 1.00 94.44 333 THR A O 1
ATOM 2678 N N . TYR A 1 334 ? -6.112 -11.273 6.161 1.00 95.19 334 TYR A N 1
ATOM 2679 C CA . TYR A 1 334 ? -5.423 -11.618 7.391 1.00 95.19 334 TYR A CA 1
ATOM 2680 C C . TYR A 1 334 ? -5.736 -10.587 8.473 1.00 95.19 334 TYR A C 1
ATOM 2682 O O . TYR A 1 334 ? -5.816 -9.388 8.198 1.00 95.19 334 TYR A O 1
ATOM 2690 N N . VAL A 1 335 ? -5.873 -11.067 9.706 1.00 96.62 335 VAL A N 1
ATOM 2691 C CA . VAL A 1 335 ? -5.749 -10.242 10.907 1.00 96.62 335 VAL A CA 1
ATOM 2692 C C . VAL A 1 335 ? -4.364 -10.512 11.480 1.00 96.62 335 VAL A C 1
ATOM 2694 O O . VAL A 1 335 ? -3.927 -11.661 11.550 1.00 96.62 335 VAL A O 1
ATOM 2697 N N . LEU A 1 336 ? -3.642 -9.446 11.802 1.00 97.19 336 LEU A N 1
ATOM 2698 C CA . LEU A 1 336 ? -2.240 -9.498 12.193 1.00 97.19 336 LEU A CA 1
ATOM 2699 C C . LEU A 1 336 ? -2.056 -8.917 13.593 1.00 97.19 336 LEU A C 1
ATOM 2701 O O . LEU A 1 336 ? -2.593 -7.850 13.898 1.00 97.19 336 LEU A O 1
ATOM 2705 N N . GLU A 1 337 ? -1.253 -9.596 14.403 1.00 97.31 337 GLU A N 1
ATOM 2706 C CA . GLU A 1 337 ? -0.842 -9.171 15.745 1.00 97.31 337 GLU A CA 1
ATOM 2707 C C . GLU A 1 337 ? 0.641 -8.810 15.750 1.00 97.31 337 GLU A C 1
ATOM 2709 O O . GLU A 1 337 ? 1.439 -9.593 15.228 1.00 97.31 337 GLU A O 1
ATOM 2714 N N . PRO A 1 338 ? 1.053 -7.663 16.313 1.00 97.62 338 PRO A N 1
ATOM 2715 C CA . PRO A 1 338 ? 2.459 -7.272 16.319 1.00 97.62 338 PRO A CA 1
ATOM 2716 C C . PRO A 1 338 ? 3.316 -8.219 17.177 1.00 97.62 338 PRO A C 1
ATOM 2718 O O . PRO A 1 338 ? 2.938 -8.617 18.277 1.00 97.62 338 PRO A O 1
ATOM 2721 N N . LYS A 1 339 ? 4.503 -8.581 16.674 1.00 96.38 339 LYS A N 1
ATOM 2722 C CA . LYS A 1 339 ? 5.547 -9.290 17.433 1.00 96.38 339 LYS A CA 1
ATOM 2723 C C . LYS A 1 339 ? 6.382 -8.270 18.208 1.00 96.38 339 LYS A C 1
ATOM 2725 O O . LYS A 1 339 ? 7.041 -7.449 17.572 1.00 96.38 339 LYS A O 1
ATOM 2730 N N . HIS A 1 340 ? 6.369 -8.316 19.537 1.00 82.88 340 HIS A N 1
ATOM 2731 C CA . HIS A 1 340 ? 7.173 -7.437 20.399 1.00 82.88 340 HIS A CA 1
ATOM 2732 C C . HIS A 1 340 ? 8.392 -8.141 20.989 1.00 82.88 340 HIS A C 1
ATOM 2734 O O . HIS A 1 340 ? 8.297 -9.361 21.268 1.00 82.88 340 HIS A O 1
#

Sequence (340 aa):
MDWENYLTPIGKFEACRSNCLGSFFPQRKKIHNLFEILSPRSVLCMGSGYLNDIPIEDFLKAGASIYLVDWAKNISREAYCKDIVAKEEGGYNCCISKAKDPQKYCQNFVTQKLFRNQNVCAGFKASAEAPSLCASFEFNSEPSFLEEDVTQGKASAFAARISSMLPEAKSPKAVFKNALKEVNRLKNHSQALPVEDHSIDLVTSSMVVSQFEHEPYGFMTQMLMEKFGKETLAEMEKNLNPYMEKLRDALFLLLAEGHFQEIHRVLTENGRAYFSLENFHWDMITDRWFQVRNFSATLEIMEKYFWFDFDTLPGSFIADRVGIMGDECIVQTYVLEPKH

Radius of gyration: 22.04 Å; chains: 1; bounding box: 60×50×54 Å

Foldseek 3Di:
DAQQVLLADPDCLPVQLVQCLVLLVLLLVQVLLLCVLLVWQEEEEAQCFLVSSPPVQSCLLSNHAAAYEDLRPCRNVVSCCVQQWDDDPPAIARARPPDPCSPVVVVVVLDDDPDDDDTNQPQFDAAPPDSPGSRGTHHPDDHHYHNDQLQQCLLVQLSVVLVVCVVVDPDPLVSLVVSLVSLVVCLPRGHATPAAFQAHQEYEAEACLVCQLPSSVVSSVVVVCVRVNPVRCVVCVVVCVVSSVVSSLSRSLSSLLSNLVRVLGRHHQNHKYKHKHFQWWQDPVVRDIDGDPCPVVSVVSLVVFWDWDPPSDPPVSQWDWGDGPNIITIMGITMTGTDD

pLDDT: mean 80.26, std 21.1, range [28.7, 98.44]

Secondary structure (DSSP, 8-state):
--HHHHHS--S-HHHHHHHHTTTTHHHHHHHHHHHHHH--SEEEEET-TT-SS--HHHHHHTT-EEEEE-SSTTHHHHHHHHHHEEEETTEEEE--TT-S-HHHHHHTTSS---SS---SSTTSEEPTT-TTSGGGEE-S---EEE---TTTTHHHHHHHHHHHHTTT-SSHHHHHHHHHHHHHHGGG-----SS-TT-EEEEEEESGGGGTTHHHHHHHHHHHHHHH-HHHHHHHHHHHHHHHHHHHHHHHHHHHHHHHHHHHHHEEEEEEEEEEEEEEEEETTTTEEEEPTTHHHHHHHHHHHEEEESSSS-GGGSEEEEEEBTEEEEEEEEEEEE--